Protein AF-A0A351J1D2-F1 (afdb_monomer)

Foldseek 3Di:
DVLVVLVVPPPPDDDDDDDDDDDDDDDDDDDDDDDDPDDPPQDDDDDDDDDDAWDWFDQDPVGFTWIARPRPRDIDRPPPPDDDQDQFWDWDDPVPLAIEGPATSDLQDQEAEDDQADPVNRGYAEQDALRQAQSQNHQEYHDDLNYQYQEARSQANNQNHQEYEDHQNYQEHYHLSHAQNCNHAEYEAHLNHAEYYHLVCANVNNHAAYEYLADPVSVVRHHYDYNPCSVPPHYDYHYNDDSD

Nearest PDB structures (foldseek):
  6mlx-assembly3_C  TM=6.310E-01  e=1.449E-06  Treponema pallidum
  4oju-assembly1_D  TM=8.268E-01  e=1.283E-04  Pseudoflavonifractor capillosus ATCC 29799
  4fs7-assembly1_A  TM=4.540E-01  e=3.403E-06  Bacteroides ovatus ATCC 8483
  4cp6-assembly1_A  TM=5.477E-01  e=7.080E-04  Streptococcus pneumoniae
  4h09-assembly2_B  TM=5.651E-01  e=3.156E-03  Eubacterium ventriosum ATCC 27560

Solvent-accessible surface area (backbone atoms only — not comparable to full-atom values): 13672 Å² total; per-residue (Å²): 111,77,72,63,58,59,64,65,68,77,72,80,83,82,89,80,88,86,87,82,90,87,84,90,80,89,87,91,90,91,88,90,82,84,94,68,92,86,74,52,92,90,57,83,87,67,90,83,80,85,80,84,63,58,62,67,71,51,61,48,102,81,66,47,61,32,37,36,38,73,85,78,66,54,66,48,68,68,82,66,83,76,78,78,86,52,88,44,80,39,71,44,76,69,86,78,61,33,21,26,36,50,32,55,55,65,51,80,49,48,61,48,77,48,60,52,44,52,97,87,66,24,34,30,31,35,37,30,60,43,20,41,46,52,23,43,50,19,34,40,58,44,67,28,70,56,26,37,41,39,28,35,24,21,39,15,39,15,39,41,23,34,44,46,62,49,35,62,52,27,31,42,37,23,38,24,20,36,18,41,13,46,40,26,25,35,40,36,43,26,59,52,43,42,37,39,28,44,29,17,36,28,66,19,77,43,27,42,36,33,36,27,42,27,47,71,72,55,57,72,67,36,47,70,38,66,50,32,56,34,73,72,77,49,26,51,78,39,57,58,48,70,94,126

Radius of gyration: 20.71 Å; Cα contacts (8 Å, |Δi|>4): 518; chains: 1; bounding box: 57×38×61 Å

pLDDT: mean 73.14, std 26.44, range [23.31, 98.44]

Structure (mmCIF, N/CA/C/O backbone):
data_AF-A0A351J1D2-F1
#
_entry.id   AF-A0A351J1D2-F1
#
loop_
_atom_site.group_PDB
_atom_site.id
_atom_site.type_symbol
_atom_site.label_atom_id
_atom_site.label_alt_id
_atom_site.label_comp_id
_atom_site.label_asym_id
_atom_site.label_entity_id
_atom_site.label_seq_id
_atom_site.pdbx_PDB_ins_code
_atom_site.Cartn_x
_atom_site.Cartn_y
_atom_site.Cartn_z
_atom_site.occupancy
_atom_site.B_iso_or_equiv
_atom_site.auth_seq_id
_atom_site.auth_comp_id
_atom_site.auth_asym_id
_atom_site.auth_atom_id
_atom_site.pdbx_PDB_model_num
ATOM 1 N N . MET A 1 1 ? -5.785 -17.654 11.112 1.00 38.69 1 MET A N 1
ATOM 2 C CA . MET A 1 1 ? -5.768 -18.809 10.181 1.00 38.69 1 MET A CA 1
ATOM 3 C C . MET A 1 1 ? -7.050 -18.967 9.359 1.00 38.69 1 MET A C 1
ATOM 5 O O . MET A 1 1 ? -6.922 -19.160 8.162 1.00 38.69 1 MET A O 1
ATOM 9 N N . LYS A 1 2 ? -8.269 -18.833 9.919 1.00 27.48 2 LYS A N 1
ATOM 10 C CA . LYS A 1 2 ? -9.514 -18.957 9.120 1.00 27.48 2 LYS A CA 1
ATOM 11 C C . LYS A 1 2 ? -9.810 -17.772 8.174 1.00 27.48 2 LYS A C 1
ATOM 13 O O . LYS A 1 2 ? -10.331 -18.018 7.099 1.00 27.48 2 LYS A O 1
ATOM 18 N N . LYS A 1 3 ? -9.403 -16.536 8.514 1.00 34.72 3 LYS A N 1
ATOM 19 C CA . LYS A 1 3 ? -9.479 -15.371 7.600 1.00 34.72 3 LYS A CA 1
ATOM 20 C C . LYS A 1 3 ? -8.479 -15.456 6.429 1.00 34.72 3 LYS A C 1
ATOM 22 O O . LYS A 1 3 ? -8.835 -15.172 5.299 1.00 34.72 3 LYS A O 1
ATOM 27 N N . LEU A 1 4 ? -7.262 -15.957 6.682 1.00 36.28 4 LEU A N 1
ATOM 28 C CA . LEU A 1 4 ? -6.195 -16.088 5.672 1.00 36.28 4 LEU A CA 1
ATOM 29 C C . LEU A 1 4 ? -6.503 -17.125 4.572 1.00 36.28 4 LEU A C 1
ATOM 31 O O . LEU A 1 4 ? -6.128 -16.928 3.422 1.00 36.28 4 LEU A O 1
ATOM 35 N N . LEU A 1 5 ? -7.182 -18.230 4.911 1.00 32.47 5 LEU A N 1
ATOM 36 C CA . LEU A 1 5 ? -7.454 -19.314 3.955 1.00 32.47 5 LEU A CA 1
ATOM 37 C C . LEU A 1 5 ? -8.576 -18.976 2.954 1.00 32.47 5 LEU A C 1
ATOM 39 O O . LEU A 1 5 ? -8.572 -19.500 1.844 1.00 32.47 5 LEU A O 1
ATOM 43 N N . GLY A 1 6 ? -9.526 -18.109 3.330 1.00 29.20 6 GLY A N 1
ATOM 44 C CA . GLY A 1 6 ? -10.611 -17.667 2.442 1.00 29.20 6 GLY A CA 1
ATOM 45 C C . GLY A 1 6 ? -10.141 -16.704 1.344 1.00 29.20 6 GLY A C 1
ATOM 46 O O . GLY A 1 6 ? -10.654 -16.747 0.229 1.00 29.20 6 GLY A O 1
ATOM 47 N N . ILE A 1 7 ? -9.111 -15.902 1.638 1.00 42.25 7 ILE A N 1
ATOM 48 C CA . ILE A 1 7 ? -8.551 -14.874 0.745 1.00 42.25 7 ILE A CA 1
ATOM 49 C C . ILE A 1 7 ? -7.741 -15.502 -0.405 1.00 42.25 7 ILE A C 1
ATOM 51 O O . ILE A 1 7 ? -7.815 -15.023 -1.533 1.00 42.25 7 ILE A O 1
ATOM 55 N N . LEU A 1 8 ? -7.036 -16.620 -0.169 1.00 38.00 8 LEU A N 1
ATOM 56 C CA . LEU A 1 8 ? -6.235 -17.304 -1.201 1.00 38.00 8 LEU A CA 1
ATOM 57 C C . LEU A 1 8 ? -7.089 -18.064 -2.241 1.00 38.00 8 LEU A C 1
ATOM 59 O O . LEU A 1 8 ? -6.679 -18.231 -3.389 1.00 38.00 8 LEU A O 1
ATOM 63 N N . LEU A 1 9 ? -8.280 -18.539 -1.854 1.00 37.00 9 LEU A N 1
ATOM 64 C CA . LEU A 1 9 ? -9.103 -19.437 -2.679 1.00 37.00 9 LEU A CA 1
ATOM 65 C C . LEU A 1 9 ? -9.937 -18.722 -3.759 1.00 37.00 9 LEU A C 1
ATOM 67 O O . LEU A 1 9 ? -10.365 -19.372 -4.710 1.00 37.00 9 LEU A O 1
ATOM 71 N N . LEU A 1 10 ? -10.141 -17.403 -3.669 1.00 41.62 10 LEU A N 1
ATOM 72 C CA . LEU A 1 10 ? -10.984 -16.656 -4.618 1.00 41.62 10 LEU A CA 1
ATOM 73 C C . LEU A 1 10 ? -10.247 -16.111 -5.856 1.00 41.62 10 LEU A C 1
ATOM 75 O O . LEU A 1 10 ? -10.900 -15.624 -6.778 1.00 41.62 10 LEU A O 1
ATOM 79 N N . PHE A 1 11 ? -8.917 -16.228 -5.934 1.00 46.78 11 PHE A N 1
ATOM 80 C CA . PHE A 1 11 ? -8.127 -15.647 -7.036 1.00 46.78 11 PHE A CA 1
ATOM 81 C C . PHE A 1 11 ? -7.501 -16.676 -8.001 1.00 46.78 11 PHE A C 1
ATOM 83 O O . PHE A 1 11 ? -6.830 -16.287 -8.956 1.00 46.78 11 PHE A O 1
ATOM 90 N N . SER A 1 12 ? -7.761 -17.978 -7.820 1.00 36.66 12 SER A N 1
ATOM 91 C CA . SER A 1 12 ? -7.121 -19.072 -8.580 1.00 36.66 12 SER A CA 1
ATOM 92 C C . SER A 1 12 ? -7.927 -19.594 -9.787 1.00 36.66 12 SER A C 1
ATOM 94 O O . SER A 1 12 ? -8.098 -20.797 -9.960 1.00 36.66 12 SER A O 1
ATOM 96 N N . LEU A 1 13 ? -8.430 -18.713 -10.660 1.00 32.72 13 LEU A N 1
ATOM 97 C CA . LEU A 1 13 ? -9.016 -19.125 -11.948 1.00 32.72 13 LEU A CA 1
ATOM 98 C C . LEU A 1 13 ? -8.670 -18.126 -13.066 1.00 32.72 13 LEU A C 1
ATOM 100 O O . LEU A 1 13 ? -9.429 -17.197 -13.320 1.00 32.72 13 LEU A O 1
ATOM 104 N N . CYS A 1 14 ? -7.514 -18.315 -13.718 1.00 30.00 14 CYS A N 1
ATOM 105 C CA . CYS A 1 14 ? -7.385 -18.371 -15.189 1.00 30.00 14 CYS A CA 1
ATOM 106 C C . CYS A 1 14 ? -5.914 -18.564 -15.616 1.00 30.00 14 CYS A C 1
ATOM 108 O O . CYS A 1 14 ? -5.123 -17.620 -15.634 1.00 30.00 14 CYS A O 1
ATOM 110 N N . LEU A 1 15 ? -5.566 -19.794 -16.007 1.00 29.00 15 LEU A N 1
ATOM 111 C CA . LEU A 1 15 ? -4.422 -20.093 -16.871 1.00 29.00 15 LEU A CA 1
ATOM 112 C C . LEU A 1 15 ? -4.824 -19.828 -18.331 1.00 29.00 15 LEU A C 1
ATOM 114 O O . LEU A 1 15 ? -5.836 -20.372 -18.757 1.00 29.00 15 LEU A O 1
ATOM 118 N N . SER A 1 16 ? -3.994 -19.109 -19.096 1.00 28.66 16 SER A N 1
ATOM 119 C CA . SER A 1 16 ? -3.457 -19.582 -20.391 1.00 28.66 16 SER A CA 1
ATOM 120 C C . SER A 1 16 ? -2.640 -18.496 -21.117 1.00 28.66 16 SER A C 1
ATOM 122 O O . SER A 1 16 ? -3.171 -17.460 -21.506 1.00 28.66 16 SER A O 1
ATOM 124 N N . VAL A 1 17 ? -1.336 -18.771 -21.245 1.00 28.70 17 VAL A N 1
ATOM 125 C CA . VAL A 1 17 ? -0.433 -18.640 -22.413 1.00 28.70 17 VAL A CA 1
ATOM 126 C C . VAL A 1 17 ? -0.822 -17.664 -23.536 1.00 28.70 17 VAL A C 1
ATOM 128 O O . VAL A 1 17 ? -1.867 -17.839 -24.138 1.00 28.70 17 VAL A O 1
ATOM 131 N N . PHE A 1 18 ? 0.090 -16.750 -23.906 1.00 25.09 18 PHE A N 1
ATOM 132 C CA . PHE A 1 18 ? 0.593 -16.578 -25.287 1.00 25.09 18 PHE A CA 1
ATOM 133 C C . PHE A 1 18 ? 1.866 -15.708 -25.297 1.00 25.09 18 PHE A C 1
ATOM 135 O O . PHE A 1 18 ? 1.918 -14.646 -24.678 1.00 25.09 18 PHE A O 1
ATOM 142 N N . ALA A 1 19 ? 2.894 -16.203 -25.987 1.00 27.94 19 ALA A N 1
ATOM 143 C CA . ALA A 1 19 ? 4.120 -15.498 -26.347 1.00 27.94 19 ALA A CA 1
ATOM 144 C C . ALA A 1 19 ? 3.969 -14.885 -27.746 1.00 27.94 19 ALA A C 1
ATOM 146 O O . ALA A 1 19 ? 3.262 -15.459 -28.573 1.00 27.94 19 ALA A O 1
ATOM 147 N N . CYS A 1 20 ? 4.677 -13.789 -28.033 1.00 23.31 20 CYS A N 1
ATOM 148 C CA . CYS A 1 20 ? 5.186 -13.541 -29.382 1.00 23.31 20 CYS A CA 1
ATOM 149 C C . CYS A 1 20 ? 6.359 -12.551 -29.372 1.00 23.31 20 CYS A C 1
ATOM 151 O O . CYS A 1 20 ? 6.265 -11.470 -28.789 1.00 23.31 20 CYS A O 1
ATOM 153 N N . ASP A 1 21 ? 7.427 -12.966 -30.052 1.00 25.31 21 ASP A N 1
ATOM 154 C CA . ASP A 1 21 ? 8.547 -12.178 -30.567 1.00 25.31 21 ASP A CA 1
ATOM 155 C C . ASP A 1 21 ? 8.086 -11.103 -31.566 1.00 25.31 21 ASP A C 1
ATOM 157 O O . ASP A 1 21 ? 7.086 -11.296 -32.260 1.00 25.31 21 ASP A O 1
ATOM 161 N N . ASN A 1 22 ? 8.856 -10.018 -31.722 1.00 28.22 22 ASN A N 1
ATOM 162 C CA . ASN A 1 22 ? 9.620 -9.789 -32.959 1.00 28.22 22 ASN A CA 1
ATOM 163 C C . ASN A 1 22 ? 10.429 -8.480 -32.983 1.00 28.22 22 ASN A C 1
ATOM 165 O O . ASN A 1 22 ? 10.198 -7.531 -32.240 1.00 28.22 22 ASN A O 1
ATOM 169 N N . THR A 1 23 ? 11.415 -8.557 -33.869 1.00 27.95 23 THR A N 1
ATOM 170 C CA . THR A 1 23 ? 12.646 -7.810 -34.141 1.00 27.95 23 THR A CA 1
ATOM 171 C C . THR A 1 23 ? 12.507 -6.559 -35.027 1.00 27.95 23 THR A C 1
ATOM 173 O O . THR A 1 23 ? 11.436 -6.293 -35.562 1.00 27.95 23 THR A O 1
ATOM 176 N N . ASP A 1 24 ? 13.678 -5.937 -35.270 1.00 31.17 24 ASP A N 1
ATOM 177 C CA . ASP A 1 24 ? 14.095 -5.021 -36.362 1.00 31.17 24 ASP A CA 1
ATOM 178 C C . ASP A 1 24 ? 13.977 -3.505 -36.106 1.00 31.17 24 ASP A C 1
ATOM 180 O O . ASP A 1 24 ? 13.031 -3.060 -35.473 1.00 31.17 24 ASP A O 1
ATOM 184 N N . LYS A 1 25 ? 14.854 -2.604 -36.590 1.00 29.39 25 LYS A N 1
ATOM 185 C CA . LYS A 1 25 ? 16.195 -2.592 -37.237 1.00 29.39 25 LYS A CA 1
ATOM 186 C C . LYS A 1 25 ? 16.683 -1.116 -37.249 1.00 29.39 25 LYS A C 1
ATOM 188 O O . LYS A 1 25 ? 15.891 -0.210 -37.013 1.00 29.39 25 LYS A O 1
ATOM 193 N N . THR A 1 26 ? 17.980 -0.927 -37.500 1.00 28.94 26 THR A N 1
ATOM 194 C CA . THR A 1 26 ? 18.827 0.296 -37.612 1.00 28.94 26 THR A CA 1
ATOM 195 C C . THR A 1 26 ? 18.364 1.301 -38.707 1.00 28.94 26 THR A C 1
ATOM 197 O O . THR A 1 26 ? 17.479 0.947 -39.477 1.00 28.94 26 THR A O 1
ATOM 200 N N . ASP A 1 27 ? 18.835 2.557 -38.878 1.00 30.27 27 ASP A N 1
ATOM 201 C CA . ASP A 1 27 ? 20.221 3.093 -39.014 1.00 30.27 27 ASP A CA 1
ATOM 202 C C . ASP A 1 27 ? 20.230 4.677 -39.156 1.00 30.27 27 ASP A C 1
ATOM 204 O O . ASP A 1 27 ? 19.199 5.261 -38.814 1.00 30.27 27 ASP A O 1
ATOM 208 N N . PRO A 1 28 ? 21.286 5.428 -39.596 1.00 43.91 28 PRO A N 1
ATOM 209 C CA . PRO A 1 28 ? 22.019 6.440 -38.796 1.00 43.91 28 PRO A CA 1
ATOM 210 C C . PRO A 1 28 ? 22.107 7.875 -39.415 1.00 43.91 28 PRO A C 1
ATOM 212 O O . PRO A 1 28 ? 21.643 8.096 -40.528 1.00 43.91 28 PRO A O 1
ATOM 215 N N . ASP A 1 29 ? 22.673 8.864 -38.691 1.00 31.14 29 ASP A N 1
ATOM 216 C CA . ASP A 1 29 ? 23.753 9.777 -39.168 1.00 31.14 29 ASP A CA 1
ATOM 217 C C . ASP A 1 29 ? 24.075 10.976 -38.230 1.00 31.14 29 ASP A C 1
ATOM 219 O O . ASP A 1 29 ? 23.259 11.442 -37.434 1.00 31.14 29 ASP A O 1
ATOM 223 N N . ASP A 1 30 ? 25.339 11.405 -38.342 1.00 26.72 30 ASP A N 1
ATOM 224 C CA . ASP A 1 30 ? 26.239 12.187 -37.473 1.00 26.72 30 ASP A CA 1
ATOM 225 C C . ASP A 1 30 ? 25.961 13.688 -37.242 1.00 26.72 30 ASP A C 1
ATOM 227 O O . ASP A 1 30 ? 25.601 14.382 -38.183 1.00 26.72 30 ASP A O 1
ATOM 231 N N . ILE A 1 31 ? 26.378 14.215 -36.066 1.00 28.05 31 ILE A N 1
ATOM 232 C CA . ILE A 1 31 ? 27.152 15.479 -35.881 1.00 28.05 31 ILE A CA 1
ATOM 233 C C . ILE A 1 31 ? 28.136 15.294 -34.691 1.00 28.05 31 ILE A C 1
ATOM 235 O O . ILE A 1 31 ? 27.740 14.901 -33.592 1.00 28.05 31 ILE A O 1
ATOM 239 N N . LYS A 1 32 ? 29.430 15.599 -34.899 1.00 33.62 32 LYS A N 1
ATOM 240 C CA . LYS A 1 32 ? 30.526 15.543 -33.903 1.00 33.62 32 LYS A CA 1
ATOM 241 C C . LYS A 1 32 ? 30.780 16.896 -33.227 1.00 33.62 32 LYS A C 1
ATOM 243 O O . LYS A 1 32 ? 30.948 17.868 -33.954 1.00 33.62 32 LYS A O 1
ATOM 248 N N . VAL A 1 33 ? 30.991 16.917 -31.901 1.00 27.38 33 VAL A N 1
ATOM 249 C CA . VAL A 1 33 ? 31.916 17.841 -31.198 1.00 27.38 33 VAL A CA 1
ATOM 250 C C . VAL A 1 33 ? 32.390 17.209 -29.870 1.00 27.38 33 VAL A C 1
ATOM 252 O O . VAL A 1 33 ? 31.557 16.676 -29.143 1.00 27.38 33 VAL A O 1
ATOM 255 N N . GLY A 1 34 ? 33.692 17.319 -29.563 1.00 29.41 34 GLY A N 1
ATOM 256 C CA . GLY A 1 34 ? 34.258 17.320 -28.199 1.00 29.41 34 GLY A CA 1
ATOM 257 C C . GLY A 1 34 ? 34.748 15.981 -27.641 1.00 29.41 34 GLY A C 1
ATOM 258 O O . GLY A 1 34 ? 33.944 15.116 -27.313 1.00 29.41 34 GLY A O 1
ATOM 259 N N . GLU A 1 35 ? 36.066 15.827 -27.516 1.00 32.81 35 GLU A N 1
ATOM 260 C CA . GLU A 1 35 ? 36.715 14.772 -26.732 1.00 32.81 35 GLU A CA 1
ATOM 261 C C . GLU A 1 35 ? 36.689 15.167 -25.249 1.00 32.81 35 GLU A C 1
ATOM 263 O O . GLU A 1 35 ? 37.361 16.115 -24.863 1.00 32.81 35 GLU A O 1
ATOM 268 N N . ASP A 1 36 ? 35.910 14.439 -24.449 1.00 35.62 36 ASP A N 1
ATOM 269 C CA . ASP A 1 36 ? 36.087 14.279 -23.004 1.00 35.62 36 ASP A CA 1
ATOM 270 C C . ASP A 1 36 ? 35.807 12.801 -22.680 1.00 35.62 36 ASP A C 1
ATOM 272 O O . ASP A 1 36 ? 35.015 12.121 -23.340 1.00 35.62 36 ASP A O 1
ATOM 276 N N . GLU A 1 37 ? 36.562 12.265 -21.733 1.00 37.31 37 GLU A N 1
ATOM 277 C CA . GLU A 1 37 ? 36.790 10.837 -21.529 1.00 37.31 37 GLU A CA 1
ATOM 278 C C . GLU A 1 37 ? 35.497 10.022 -21.283 1.00 37.31 37 GLU A C 1
ATOM 280 O O . GLU A 1 37 ? 34.840 10.127 -20.253 1.00 37.31 37 GLU A O 1
ATOM 285 N N . GLY A 1 38 ? 35.172 9.116 -22.215 1.00 41.22 38 GLY A N 1
ATOM 286 C CA . GLY A 1 38 ? 34.458 7.867 -21.916 1.00 41.22 38 GLY A CA 1
ATOM 287 C C . GLY A 1 38 ? 32.940 7.904 -21.682 1.00 41.22 38 GLY A C 1
ATOM 288 O O . GLY A 1 38 ? 32.420 6.953 -21.092 1.00 41.22 38 GLY A O 1
ATOM 289 N N . GLU A 1 39 ? 32.199 8.910 -22.151 1.00 41.16 39 GLU A N 1
ATOM 290 C CA . GLU A 1 39 ? 30.728 8.871 -22.113 1.00 41.16 39 GLU A CA 1
ATOM 291 C C . GLU A 1 39 ? 30.140 7.959 -23.206 1.00 41.16 39 GLU A C 1
ATOM 293 O O . GLU A 1 39 ? 30.200 8.227 -24.409 1.00 41.16 39 GLU A O 1
ATOM 298 N N . ASP A 1 40 ? 29.515 6.861 -22.780 1.00 45.31 40 ASP A N 1
ATOM 299 C CA . ASP A 1 40 ? 28.683 6.031 -23.645 1.00 45.31 40 ASP A CA 1
ATOM 300 C C . ASP A 1 40 ? 27.394 6.788 -23.971 1.00 45.31 40 ASP A C 1
ATOM 302 O O . ASP A 1 40 ? 26.482 6.884 -23.150 1.00 45.31 40 ASP A O 1
ATOM 306 N N . LYS A 1 41 ? 27.315 7.332 -25.188 1.00 46.16 41 LYS A N 1
ATOM 307 C CA . LYS A 1 41 ? 26.210 8.174 -25.679 1.00 46.16 41 LYS A CA 1
ATOM 308 C C . LYS A 1 41 ? 24.828 7.498 -25.624 1.00 46.16 41 LYS A C 1
ATOM 310 O O . LYS A 1 41 ? 23.816 8.168 -25.817 1.00 46.16 41 LYS A O 1
ATOM 315 N N . ASN A 1 42 ? 24.766 6.195 -25.332 1.00 43.03 42 ASN A N 1
ATOM 316 C CA . ASN A 1 42 ? 23.528 5.441 -25.123 1.00 43.03 42 ASN A CA 1
ATOM 317 C C . ASN A 1 42 ? 23.078 5.321 -23.657 1.00 43.03 42 ASN A C 1
ATOM 319 O O . ASN A 1 42 ? 21.946 4.893 -23.423 1.00 43.03 42 ASN A O 1
ATOM 323 N N . CYS A 1 43 ? 23.923 5.682 -22.690 1.00 45.72 43 CYS A N 1
ATOM 324 C CA . CYS A 1 43 ? 23.669 5.548 -21.258 1.00 45.72 43 CYS A CA 1
ATOM 325 C C . CYS A 1 43 ? 24.216 6.782 -20.533 1.00 45.72 43 CYS A C 1
ATOM 327 O O . CYS A 1 43 ? 25.354 6.787 -20.064 1.00 45.72 43 CYS A O 1
ATOM 329 N N . LYS A 1 44 ? 23.411 7.846 -20.436 1.00 46.41 44 LYS A N 1
ATOM 330 C CA . LYS A 1 44 ? 23.794 8.997 -19.616 1.00 46.41 44 LYS A CA 1
ATOM 331 C C . LYS A 1 44 ? 23.831 8.572 -18.148 1.00 46.41 44 LYS A C 1
ATOM 333 O O . LYS A 1 44 ? 22.838 8.078 -17.616 1.00 46.41 44 LYS A O 1
ATOM 338 N N . LYS A 1 45 ? 24.982 8.750 -17.507 1.00 42.59 45 LYS A N 1
ATOM 339 C CA . LYS A 1 45 ? 25.165 8.558 -16.069 1.00 42.59 45 LYS A CA 1
ATOM 340 C C . LYS A 1 45 ? 24.461 9.722 -15.367 1.00 42.59 45 LYS A C 1
ATOM 342 O O . LYS A 1 45 ? 24.854 10.865 -15.564 1.00 42.59 45 LYS A O 1
ATOM 347 N N . HIS A 1 46 ? 23.408 9.453 -14.603 1.00 40.97 46 HIS A N 1
ATOM 348 C CA . HIS A 1 46 ? 22.725 10.485 -13.825 1.00 40.97 46 HIS A CA 1
ATOM 349 C C . HIS A 1 46 ? 22.720 10.100 -12.347 1.00 40.97 46 HIS A C 1
ATOM 351 O O . HIS A 1 46 ? 22.260 9.021 -11.972 1.00 40.97 46 HIS A O 1
ATOM 357 N N . ASP A 1 47 ? 23.259 11.003 -11.529 1.00 37.84 47 ASP A N 1
ATOM 358 C CA . ASP A 1 47 ? 23.058 11.040 -10.086 1.00 37.84 47 ASP A CA 1
ATOM 359 C C . ASP A 1 47 ? 21.546 11.028 -9.807 1.00 37.84 47 ASP A C 1
ATOM 361 O O . ASP A 1 47 ? 20.837 11.977 -10.127 1.00 37.84 47 ASP A O 1
ATOM 365 N N . TYR A 1 48 ? 21.069 9.924 -9.233 1.00 35.91 48 TYR A N 1
ATOM 366 C CA . TYR A 1 48 ? 19.718 9.715 -8.703 1.00 35.91 48 TYR A CA 1
ATOM 367 C C . TYR A 1 48 ? 18.541 9.846 -9.697 1.00 35.91 48 TYR A C 1
ATOM 369 O O . TYR A 1 48 ? 17.951 10.908 -9.865 1.00 35.91 48 TYR A O 1
ATOM 377 N N . GLY A 1 49 ? 18.068 8.702 -10.215 1.00 37.97 49 GLY A N 1
ATOM 378 C CA . GLY A 1 49 ? 16.640 8.515 -10.515 1.00 37.97 49 GLY A CA 1
ATOM 379 C C . GLY A 1 49 ? 16.281 8.074 -11.937 1.00 37.97 49 GLY A C 1
ATOM 380 O O . GLY A 1 49 ? 16.575 8.754 -12.910 1.00 37.97 49 GLY A O 1
ATOM 381 N N . ILE A 1 50 ? 15.512 6.979 -11.988 1.00 37.47 50 ILE A N 1
ATOM 382 C CA . ILE A 1 50 ? 14.731 6.442 -13.119 1.00 37.47 50 ILE A CA 1
ATOM 383 C C . ILE A 1 50 ? 15.563 5.731 -14.201 1.00 37.47 50 ILE A C 1
ATOM 385 O O . ILE A 1 50 ? 16.032 6.316 -15.172 1.00 37.47 50 ILE A O 1
ATOM 389 N N . TRP A 1 51 ? 15.681 4.407 -14.047 1.00 42.84 51 TRP A N 1
ATOM 390 C CA . TRP A 1 51 ? 16.220 3.513 -15.070 1.00 42.84 51 TRP A CA 1
ATOM 391 C C . TRP A 1 51 ? 15.081 2.940 -15.913 1.00 42.84 51 TRP A C 1
ATOM 393 O O . TRP A 1 51 ? 14.480 1.926 -15.554 1.00 42.84 51 TRP A O 1
ATOM 403 N N . ASP A 1 52 ? 14.806 3.575 -17.049 1.00 37.38 52 ASP A N 1
ATOM 404 C CA . ASP A 1 52 ? 14.037 2.937 -18.108 1.00 37.38 52 ASP A CA 1
ATOM 405 C C . ASP A 1 52 ? 14.848 1.764 -18.679 1.00 37.38 52 ASP A C 1
ATOM 407 O O . ASP A 1 52 ? 15.970 1.911 -19.164 1.00 37.38 52 ASP A O 1
ATOM 411 N N . ILE A 1 53 ? 14.223 0.589 -18.652 1.00 41.03 53 ILE A N 1
ATOM 412 C CA . ILE A 1 53 ? 14.671 -0.668 -19.264 1.00 41.03 53 ILE A CA 1
ATOM 413 C C . ILE A 1 53 ? 15.914 -1.298 -18.614 1.00 41.03 53 ILE A C 1
ATOM 415 O O . ILE A 1 53 ? 17.020 -1.341 -19.155 1.00 41.03 53 ILE A O 1
ATOM 419 N N . VAL A 1 54 ? 15.706 -1.891 -17.441 1.00 38.31 54 VAL A N 1
ATOM 420 C CA . VAL A 1 54 ? 16.695 -2.779 -16.835 1.00 38.31 54 VAL A CA 1
ATOM 421 C C . VAL A 1 54 ? 15.993 -3.997 -16.242 1.00 38.31 54 VAL A C 1
ATOM 423 O O . VAL A 1 54 ? 14.962 -3.880 -15.581 1.00 38.31 54 VAL A O 1
ATOM 426 N N . LYS A 1 55 ? 16.553 -5.186 -16.485 1.00 42.09 55 LYS A N 1
ATOM 427 C CA . LYS A 1 55 ? 16.199 -6.393 -15.729 1.00 42.09 55 LYS A CA 1
ATOM 428 C C . LYS A 1 55 ? 16.935 -6.336 -14.386 1.00 42.09 55 LYS A C 1
ATOM 430 O O . LYS A 1 55 ? 18.165 -6.325 -14.380 1.00 42.09 55 LYS A O 1
ATOM 435 N N . TYR A 1 56 ? 16.195 -6.308 -13.279 1.00 47.72 56 TYR A N 1
ATOM 436 C CA . TYR A 1 56 ? 16.733 -6.234 -11.915 1.00 47.72 56 TYR A CA 1
ATOM 437 C C . TYR A 1 56 ? 16.076 -7.259 -10.978 1.00 47.72 56 TYR A C 1
ATOM 439 O O . TYR A 1 56 ? 14.851 -7.367 -11.031 1.00 47.72 56 TYR A O 1
ATOM 447 N N . PRO A 1 57 ? 16.833 -7.896 -10.059 1.00 51.97 57 PRO A N 1
ATOM 448 C CA . PRO A 1 57 ? 18.205 -8.383 -10.197 1.00 51.97 57 PRO A CA 1
ATOM 449 C C . PRO A 1 57 ? 18.213 -9.841 -10.698 1.00 51.97 57 PRO A C 1
ATOM 451 O O . PRO A 1 57 ? 17.427 -10.677 -10.266 1.00 51.97 57 PRO A O 1
ATOM 454 N N . THR A 1 58 ? 19.145 -10.178 -11.590 1.00 52.47 58 THR A N 1
ATOM 455 C CA . THR A 1 58 ? 19.565 -11.579 -11.772 1.00 52.47 58 THR A CA 1
ATOM 456 C C . THR A 1 58 ? 20.846 -11.777 -10.984 1.00 52.47 58 THR A C 1
ATOM 458 O O . THR A 1 58 ? 21.762 -10.969 -11.135 1.00 52.47 58 THR A O 1
ATOM 461 N N . LYS A 1 59 ? 20.937 -12.845 -10.194 1.00 51.97 59 LYS A N 1
ATOM 462 C CA . LYS A 1 59 ? 22.200 -13.263 -9.577 1.00 51.97 59 LYS A CA 1
ATOM 463 C C . LYS A 1 59 ? 23.196 -13.646 -10.677 1.00 51.97 59 LYS A C 1
ATOM 465 O O . LYS A 1 59 ? 22.807 -14.240 -11.686 1.00 51.97 59 LYS A O 1
ATOM 470 N N . ASP A 1 60 ? 24.464 -13.271 -10.544 1.00 47.44 60 ASP A N 1
ATOM 471 C CA . ASP A 1 60 ? 25.513 -13.853 -11.383 1.00 47.44 60 ASP A CA 1
ATOM 472 C C . ASP A 1 60 ? 25.793 -15.318 -10.983 1.00 47.44 60 ASP A C 1
ATOM 474 O O . ASP A 1 60 ? 25.159 -15.861 -10.075 1.00 47.44 60 ASP A O 1
ATOM 478 N N . ALA A 1 61 ? 26.734 -15.984 -11.661 1.00 37.66 61 ALA A N 1
ATOM 479 C CA . ALA A 1 61 ? 27.102 -17.373 -11.357 1.00 37.66 61 ALA A CA 1
ATOM 480 C C . ALA A 1 61 ? 27.642 -17.577 -9.922 1.00 37.66 61 ALA A C 1
ATOM 482 O O . ALA A 1 61 ? 27.807 -18.715 -9.490 1.00 37.66 61 ALA A O 1
ATOM 483 N N . TRP A 1 62 ? 27.892 -16.485 -9.192 1.00 37.75 62 TRP A N 1
ATOM 484 C CA . TRP A 1 62 ? 28.430 -16.433 -7.836 1.00 37.75 62 TRP A CA 1
ATOM 485 C C . TRP A 1 62 ? 27.427 -15.862 -6.822 1.00 37.75 62 TRP A C 1
ATOM 487 O O . TRP A 1 62 ? 27.780 -15.648 -5.664 1.00 37.75 62 TRP A O 1
ATOM 497 N N . GLY A 1 63 ? 26.173 -15.631 -7.227 1.00 43.72 63 GLY A N 1
ATOM 498 C CA . GLY A 1 63 ? 25.127 -15.137 -6.336 1.00 43.72 63 GLY A CA 1
ATOM 499 C C . GLY A 1 63 ? 25.118 -13.620 -6.126 1.00 43.72 63 GLY A C 1
ATOM 500 O O . GLY A 1 63 ? 24.327 -13.147 -5.313 1.00 43.72 63 GLY A O 1
ATOM 501 N N . GLN A 1 64 ? 25.958 -12.852 -6.827 1.00 47.81 64 GLN A N 1
ATOM 502 C CA . GLN A 1 64 ? 26.021 -11.400 -6.670 1.00 47.81 64 GLN A CA 1
ATOM 503 C C . GLN A 1 64 ? 24.903 -10.708 -7.446 1.00 47.81 64 GLN A C 1
ATOM 505 O O . GLN A 1 64 ? 24.616 -11.042 -8.601 1.00 47.81 64 GLN A O 1
ATOM 510 N N . ASN A 1 65 ? 24.291 -9.710 -6.809 1.00 48.62 65 ASN A N 1
ATOM 511 C CA . ASN A 1 65 ? 23.295 -8.870 -7.451 1.00 48.62 65 ASN A CA 1
ATOM 512 C C . ASN A 1 65 ? 23.970 -8.013 -8.516 1.00 48.62 65 ASN A C 1
ATOM 514 O O . ASN A 1 65 ? 24.793 -7.144 -8.221 1.00 48.62 65 ASN A O 1
ATOM 518 N N . LYS A 1 66 ? 23.584 -8.252 -9.765 1.00 52.81 66 LYS A N 1
ATOM 519 C CA . LYS A 1 66 ? 24.018 -7.445 -10.895 1.00 52.81 66 LYS A CA 1
ATOM 520 C C . LYS A 1 66 ? 22.837 -6.771 -11.561 1.00 52.81 66 LYS A C 1
ATOM 522 O O . LYS A 1 66 ? 21.722 -7.302 -11.602 1.00 52.81 66 LYS A O 1
ATOM 527 N N . ARG A 1 67 ? 23.127 -5.613 -12.139 1.00 52.81 67 ARG A N 1
ATOM 528 C CA . ARG A 1 67 ? 22.216 -4.893 -13.010 1.00 52.81 67 ARG A CA 1
ATOM 529 C C . ARG A 1 67 ? 22.807 -4.762 -14.386 1.00 52.81 67 ARG A C 1
ATOM 531 O O . ARG A 1 67 ? 23.947 -4.336 -14.522 1.00 52.81 67 ARG A O 1
ATOM 538 N N . THR A 1 68 ? 22.036 -5.119 -15.400 1.00 50.97 68 THR A N 1
ATOM 539 C CA . THR A 1 68 ? 22.502 -5.066 -16.783 1.00 50.97 68 THR A CA 1
ATOM 540 C C . THR A 1 68 ? 21.582 -4.159 -17.576 1.00 50.97 68 THR A C 1
ATOM 542 O O . THR A 1 68 ? 20.411 -4.488 -17.774 1.00 50.97 68 THR A O 1
ATOM 545 N N . CYS A 1 69 ? 22.111 -3.029 -18.045 1.00 48.06 69 CYS A N 1
ATOM 546 C CA . CYS A 1 69 ? 21.383 -2.157 -18.958 1.00 48.06 69 CYS A CA 1
ATOM 547 C C . CYS A 1 69 ? 20.999 -2.961 -20.205 1.00 48.06 69 CYS A C 1
ATOM 549 O O . CYS A 1 69 ? 21.869 -3.487 -20.900 1.00 48.06 69 CYS A O 1
ATOM 551 N N . THR A 1 70 ? 19.707 -3.066 -20.517 1.00 50.72 70 THR A N 1
ATOM 552 C CA . THR A 1 70 ? 19.260 -3.881 -21.660 1.00 50.72 70 THR A CA 1
ATOM 553 C C . THR A 1 70 ? 19.553 -3.221 -23.004 1.00 50.72 70 THR A C 1
ATOM 555 O O . THR A 1 70 ? 19.407 -3.869 -24.035 1.00 50.72 70 THR A O 1
ATOM 558 N N . LYS A 1 71 ? 19.942 -1.939 -23.006 1.00 51.00 71 LYS A N 1
ATOM 559 C CA . LYS A 1 71 ? 20.250 -1.173 -24.217 1.00 51.00 71 LYS A CA 1
ATOM 560 C C . LYS A 1 71 ? 21.723 -1.265 -24.615 1.00 51.00 71 LYS A C 1
ATOM 562 O O . LYS A 1 71 ? 22.014 -1.411 -25.795 1.00 51.00 71 LYS A O 1
ATOM 567 N N . CYS A 1 72 ? 22.645 -1.195 -23.652 1.00 48.84 72 CYS A N 1
ATOM 568 C CA . CYS A 1 72 ? 24.088 -1.240 -23.929 1.00 48.84 72 CYS A CA 1
ATOM 569 C C . CYS A 1 72 ? 24.789 -2.506 -23.413 1.00 48.84 72 CYS A C 1
ATOM 571 O O . CYS A 1 72 ? 25.980 -2.680 -23.650 1.00 48.84 72 CYS A O 1
ATOM 573 N N . GLY A 1 73 ? 24.093 -3.390 -22.691 1.00 52.34 73 GLY A N 1
ATOM 574 C CA . GLY A 1 73 ? 24.658 -4.638 -22.164 1.00 52.34 73 GLY A CA 1
ATOM 575 C C . GLY A 1 73 ? 25.674 -4.453 -21.033 1.00 52.34 73 GLY A C 1
ATOM 576 O O . GLY A 1 73 ? 26.156 -5.442 -20.476 1.00 52.34 73 GLY A O 1
ATOM 577 N N . LYS A 1 74 ? 25.989 -3.208 -20.652 1.00 53.75 74 LYS A N 1
ATOM 578 C CA . LYS A 1 74 ? 26.876 -2.925 -19.526 1.00 53.75 74 LYS A CA 1
ATOM 579 C C . LYS A 1 74 ? 26.239 -3.417 -18.241 1.00 53.75 74 LYS A C 1
ATOM 581 O O . LYS A 1 74 ? 25.078 -3.128 -17.943 1.00 53.75 74 LYS A O 1
ATOM 586 N N . THR A 1 75 ? 27.026 -4.200 -17.518 1.00 49.62 75 THR A N 1
ATOM 587 C CA . THR A 1 75 ? 26.656 -4.739 -16.221 1.00 49.62 75 THR A CA 1
ATOM 588 C C . THR A 1 75 ? 27.360 -3.917 -15.162 1.00 49.62 75 THR A C 1
ATOM 590 O O . THR A 1 75 ? 28.586 -3.904 -15.111 1.00 49.62 75 THR A O 1
ATOM 593 N N . GLU A 1 76 ? 26.585 -3.226 -14.339 1.00 50.56 76 GLU A N 1
ATOM 594 C CA . GLU A 1 76 ? 27.106 -2.663 -13.105 1.00 50.56 76 GLU A CA 1
ATOM 595 C C . GLU A 1 76 ? 26.877 -3.684 -11.994 1.00 50.56 76 GLU A C 1
ATOM 597 O O . GLU A 1 76 ? 25.779 -4.220 -11.806 1.00 50.56 76 GLU A O 1
ATOM 602 N N . TYR A 1 77 ? 27.945 -3.971 -11.265 1.00 50.75 77 TYR A N 1
ATOM 603 C CA . TYR A 1 77 ? 27.849 -4.630 -9.978 1.00 50.75 77 TYR A CA 1
ATOM 604 C C . TYR A 1 77 ? 27.498 -3.529 -8.994 1.00 50.75 77 TYR A C 1
ATOM 606 O O . TYR A 1 77 ? 28.203 -2.522 -8.910 1.00 50.75 77 TYR A O 1
ATOM 614 N N . GLN A 1 78 ? 26.364 -3.658 -8.313 1.00 47.47 78 GLN A N 1
ATOM 615 C CA . GLN A 1 78 ? 26.062 -2.704 -7.264 1.00 47.47 78 GLN A CA 1
ATOM 616 C C . GLN A 1 78 ? 27.015 -3.022 -6.111 1.00 47.47 78 GLN A C 1
ATOM 618 O O . GLN A 1 78 ? 26.779 -3.960 -5.354 1.00 47.47 78 GLN A O 1
ATOM 623 N N . GLU A 1 79 ? 28.100 -2.257 -5.980 1.00 39.78 79 GLU A N 1
ATOM 624 C CA . GLU A 1 79 ? 28.770 -2.115 -4.692 1.00 39.78 79 GLU A CA 1
ATOM 625 C C . GLU A 1 79 ? 27.774 -1.404 -3.778 1.00 39.78 79 GLU A C 1
ATOM 627 O O . GLU A 1 79 ? 27.737 -0.181 -3.692 1.00 39.78 79 GLU A O 1
ATOM 632 N N . ILE A 1 80 ? 26.864 -2.170 -3.178 1.00 42.12 80 ILE A N 1
ATOM 633 C CA . ILE A 1 80 ? 26.088 -1.700 -2.041 1.00 42.12 80 ILE A CA 1
ATOM 634 C C . ILE A 1 80 ? 27.110 -1.704 -0.901 1.00 42.12 80 ILE A C 1
ATOM 636 O O . ILE A 1 80 ? 27.526 -2.791 -0.485 1.00 42.12 80 ILE A O 1
ATOM 640 N N . PRO A 1 81 ? 27.594 -0.541 -0.423 1.00 37.06 81 PRO A N 1
ATOM 641 C CA . PRO A 1 81 ? 28.331 -0.540 0.825 1.00 37.06 81 PRO A CA 1
ATOM 642 C C . PRO A 1 81 ? 27.350 -1.022 1.899 1.00 37.06 81 PRO A C 1
ATOM 644 O O . PRO A 1 81 ? 26.158 -0.771 1.777 1.00 37.06 81 PRO A O 1
ATOM 647 N N . PHE A 1 82 ? 27.849 -1.680 2.940 1.00 32.19 82 PHE A N 1
ATOM 648 C CA . PHE A 1 82 ? 27.127 -2.268 4.08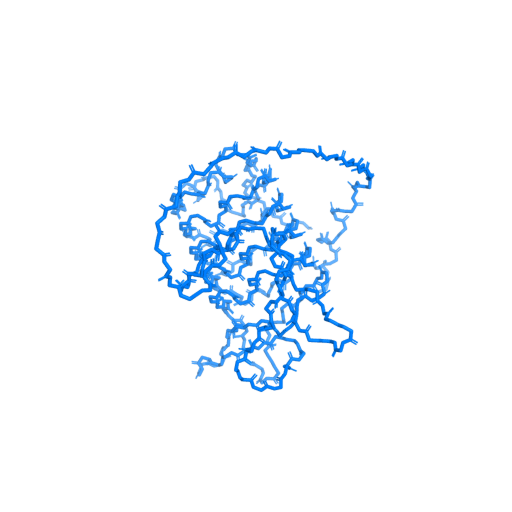4 1.00 32.19 82 PHE A CA 1
ATOM 649 C C . PHE A 1 82 ? 26.976 -3.795 4.016 1.00 32.19 82 PHE A C 1
ATOM 651 O O . PHE A 1 82 ? 26.509 -4.386 3.049 1.00 32.19 82 PHE A O 1
ATOM 658 N N . GLY A 1 83 ? 27.493 -4.423 5.075 1.00 30.52 83 GLY A N 1
ATOM 659 C CA . GLY A 1 83 ? 27.845 -5.833 5.138 1.00 30.52 83 GLY A CA 1
ATOM 660 C C . GLY A 1 83 ? 26.669 -6.801 5.207 1.00 30.52 83 GLY A C 1
ATOM 661 O O . GLY A 1 83 ? 25.518 -6.408 5.342 1.00 30.52 83 GLY A O 1
ATOM 662 N N . SER A 1 84 ? 27.027 -8.087 5.114 1.00 35.78 84 SER A N 1
ATOM 663 C CA . SER A 1 84 ? 26.209 -9.281 5.377 1.00 35.78 84 SER A CA 1
ATOM 664 C C . SER A 1 84 ? 24.729 -9.151 5.000 1.00 35.78 84 SER A C 1
ATOM 666 O O . SER A 1 84 ? 23.916 -8.676 5.792 1.00 35.78 84 SER A O 1
ATOM 668 N N . TYR A 1 85 ? 24.367 -9.646 3.814 1.00 39.81 85 TYR A N 1
ATOM 669 C CA . TYR A 1 85 ? 22.976 -9.825 3.404 1.00 39.81 85 TYR A CA 1
ATOM 670 C C . TYR A 1 85 ? 22.181 -10.550 4.501 1.00 39.81 85 TYR A C 1
ATOM 672 O O . TYR A 1 85 ? 22.362 -11.744 4.739 1.00 39.81 85 TYR A O 1
ATOM 680 N N . SER A 1 86 ? 21.302 -9.824 5.185 1.00 41.97 86 SER A N 1
ATOM 681 C CA . SER A 1 86 ? 20.270 -10.417 6.024 1.00 41.97 86 SER A CA 1
ATOM 682 C C . SER A 1 86 ? 19.256 -11.096 5.108 1.00 41.97 86 SER A C 1
ATOM 684 O O . SER A 1 86 ? 18.614 -10.425 4.303 1.00 41.97 86 SER A O 1
ATOM 686 N N . VAL A 1 87 ? 19.102 -12.413 5.214 1.00 55.22 87 VAL A N 1
ATOM 687 C CA . VAL A 1 87 ? 17.974 -13.122 4.600 1.00 55.22 87 VAL A CA 1
ATOM 688 C C . VAL A 1 87 ? 16.714 -12.699 5.365 1.00 55.22 87 VAL A C 1
ATOM 690 O O . VAL A 1 87 ? 16.617 -12.959 6.562 1.00 55.22 87 VAL A O 1
ATOM 693 N N . GLY A 1 88 ? 15.782 -12.005 4.707 1.00 74.00 88 GLY A N 1
ATOM 694 C CA . GLY A 1 88 ? 14.487 -11.627 5.288 1.00 74.00 88 GLY A CA 1
ATOM 695 C C . GLY A 1 88 ? 14.270 -10.129 5.531 1.00 74.00 88 GLY A C 1
ATOM 696 O O . GLY A 1 88 ? 14.928 -9.273 4.937 1.00 74.00 88 GLY A O 1
ATOM 697 N N . LEU A 1 89 ? 13.275 -9.822 6.364 1.00 85.94 89 LEU A N 1
ATOM 698 C CA . LEU A 1 89 ? 12.832 -8.461 6.673 1.00 85.94 89 LEU A CA 1
ATOM 699 C C . LEU A 1 89 ? 13.779 -7.786 7.671 1.00 85.94 89 LEU A C 1
ATOM 701 O O . LEU A 1 89 ? 14.144 -8.379 8.687 1.00 85.94 89 LEU A O 1
ATOM 705 N N . VAL A 1 90 ? 14.140 -6.536 7.389 1.00 86.94 90 VAL A N 1
ATOM 706 C CA . VAL A 1 90 ? 14.933 -5.681 8.276 1.00 86.94 90 VAL A CA 1
ATOM 707 C C . VAL A 1 90 ? 14.005 -4.673 8.934 1.00 86.94 90 VAL A C 1
ATOM 709 O O . VAL A 1 90 ? 13.223 -4.004 8.255 1.00 86.94 90 VAL A O 1
ATOM 712 N N . TYR A 1 91 ? 14.100 -4.578 10.256 1.00 91.56 91 TYR A N 1
ATOM 713 C CA . TYR A 1 91 ? 13.231 -3.748 11.080 1.00 91.56 91 TYR A CA 1
ATOM 714 C C . TYR A 1 91 ? 14.030 -2.639 11.753 1.00 91.56 91 TYR A C 1
ATOM 716 O O . TYR A 1 91 ? 15.174 -2.854 12.154 1.00 91.56 91 TYR A O 1
ATOM 724 N N . VAL A 1 92 ? 13.389 -1.495 11.963 1.00 94.12 92 VAL A N 1
ATOM 725 C CA . VAL A 1 92 ? 13.886 -0.438 12.845 1.00 94.12 92 VAL A CA 1
ATOM 726 C C . VAL A 1 92 ? 12.900 -0.255 13.992 1.00 94.12 92 VAL A C 1
ATOM 728 O O . VAL A 1 92 ? 11.709 -0.060 13.760 1.00 94.12 92 VAL A O 1
ATOM 731 N N . SER A 1 93 ? 13.408 -0.330 15.223 1.00 96.69 93 SER A N 1
ATOM 732 C CA . SER A 1 93 ? 12.638 -0.051 16.439 1.00 96.69 93 SER A CA 1
ATOM 733 C C . SER A 1 93 ? 12.272 1.429 16.524 1.00 96.69 93 SER A C 1
ATOM 735 O O . SER A 1 93 ? 13.096 2.299 16.232 1.00 96.69 93 SER A O 1
ATOM 737 N N . ASN A 1 94 ? 11.053 1.704 16.981 1.00 97.12 94 ASN A N 1
ATOM 738 C CA . ASN A 1 94 ? 10.563 3.055 17.246 1.00 97.12 94 ASN A CA 1
ATOM 739 C C . ASN A 1 94 ? 10.756 3.474 18.720 1.00 97.12 94 ASN A C 1
ATOM 741 O O . ASN A 1 94 ? 10.483 4.617 19.078 1.00 97.12 94 ASN A O 1
ATOM 745 N N . GLY A 1 95 ? 11.246 2.576 19.588 1.00 97.31 95 GLY A N 1
ATOM 746 C CA . GLY A 1 95 ? 11.492 2.854 21.011 1.00 97.31 95 GLY A CA 1
ATOM 747 C C . GLY A 1 95 ? 10.245 2.861 21.906 1.00 97.31 95 GLY A C 1
ATOM 748 O O . GLY A 1 95 ? 10.351 3.135 23.099 1.00 97.31 95 GLY A O 1
ATOM 749 N N . ASP A 1 96 ? 9.075 2.533 21.359 1.00 97.25 96 ASP A N 1
ATOM 750 C CA . ASP A 1 96 ? 7.773 2.533 22.041 1.00 97.25 96 ASP A CA 1
ATOM 751 C C . ASP A 1 96 ? 7.092 1.147 22.046 1.00 97.25 96 ASP A C 1
ATOM 753 O O . ASP A 1 96 ? 5.892 1.023 22.292 1.00 97.25 96 ASP A O 1
ATOM 757 N N . GLY A 1 97 ? 7.862 0.088 21.771 1.00 97.44 97 GLY A N 1
ATOM 758 C CA . GLY A 1 97 ? 7.348 -1.275 21.600 1.00 97.44 97 GLY A CA 1
ATOM 759 C C . GLY A 1 97 ? 6.790 -1.556 20.200 1.00 97.44 97 GLY A C 1
ATOM 760 O O . GLY A 1 97 ? 6.208 -2.622 19.976 1.00 97.44 97 GLY A O 1
ATOM 761 N N . THR A 1 98 ? 6.968 -0.632 19.254 1.00 98.25 98 THR A N 1
ATOM 762 C CA . THR A 1 98 ? 6.672 -0.829 17.833 1.00 98.25 98 THR A CA 1
ATOM 763 C C . THR A 1 98 ? 7.941 -0.803 16.984 1.00 98.25 98 THR A C 1
ATOM 765 O O . THR A 1 98 ? 9.005 -0.348 17.413 1.00 98.25 98 THR A O 1
ATOM 768 N N . CYS A 1 99 ? 7.836 -1.328 15.770 1.00 97.69 99 CYS A N 1
ATOM 769 C CA . CYS A 1 99 ? 8.885 -1.270 14.769 1.00 97.69 99 CYS A CA 1
ATOM 770 C C . CYS A 1 99 ? 8.297 -1.060 13.373 1.00 97.69 99 CYS A C 1
ATOM 772 O O . CYS A 1 99 ? 7.137 -1.385 13.095 1.00 97.69 99 CYS A O 1
ATOM 774 N N . ASP A 1 100 ? 9.141 -0.570 12.475 1.00 98.06 100 ASP A N 1
ATOM 775 C CA . ASP A 1 100 ? 8.823 -0.455 11.060 1.00 98.06 100 ASP A CA 1
ATOM 776 C C . ASP A 1 100 ? 9.718 -1.373 10.238 1.00 98.06 100 ASP A C 1
ATOM 778 O O . ASP A 1 100 ? 10.871 -1.620 10.592 1.00 98.06 100 ASP A O 1
ATOM 782 N N . ILE A 1 101 ? 9.217 -1.817 9.090 1.00 95.31 101 ILE A N 1
ATOM 783 C CA . ILE A 1 101 ? 10.041 -2.486 8.086 1.00 95.31 101 ILE A CA 1
ATOM 784 C C . ILE A 1 101 ? 10.832 -1.425 7.341 1.00 95.31 101 ILE A C 1
ATOM 786 O O . ILE A 1 101 ? 10.258 -0.594 6.640 1.00 95.31 101 ILE A O 1
ATOM 790 N N . GLU A 1 102 ? 12.149 -1.472 7.482 1.00 91.38 102 GLU A N 1
ATOM 791 C CA . GLU A 1 102 ? 13.074 -0.583 6.789 1.00 91.38 102 GLU A CA 1
ATOM 792 C C . GLU A 1 102 ? 13.303 -1.032 5.350 1.00 91.38 102 GLU A C 1
ATOM 794 O O . GLU A 1 102 ? 13.248 -0.223 4.430 1.00 91.38 102 GLU A O 1
ATOM 799 N N . ARG A 1 103 ? 13.554 -2.329 5.159 1.00 85.12 103 ARG A N 1
ATOM 800 C CA . ARG A 1 103 ? 13.827 -2.933 3.854 1.00 85.12 103 ARG A CA 1
ATOM 801 C C . ARG A 1 103 ? 13.657 -4.443 3.897 1.00 85.12 103 ARG A C 1
ATOM 803 O O . ARG A 1 103 ? 13.719 -5.062 4.960 1.00 85.12 103 ARG A O 1
ATOM 810 N N . VAL A 1 104 ? 13.533 -5.048 2.725 1.00 80.69 104 VAL A N 1
ATOM 811 C CA . VAL A 1 104 ? 13.714 -6.489 2.536 1.00 80.69 104 VAL A CA 1
ATOM 812 C C . VAL A 1 104 ? 15.145 -6.786 2.073 1.00 80.69 104 VAL A C 1
ATOM 814 O O . VAL A 1 104 ? 15.720 -6.040 1.283 1.00 80.69 104 VAL A O 1
ATOM 817 N N . GLY A 1 105 ? 15.759 -7.854 2.585 1.00 71.06 105 GLY A N 1
ATOM 818 C CA . GLY A 1 105 ? 17.101 -8.269 2.170 1.00 71.06 105 GLY A CA 1
ATOM 819 C C . GLY A 1 105 ? 17.152 -8.835 0.749 1.00 71.06 105 GLY A C 1
ATOM 820 O O . GLY A 1 105 ? 17.997 -8.429 -0.045 1.00 71.06 105 GLY A O 1
ATOM 821 N N . THR A 1 106 ? 16.233 -9.747 0.421 1.00 71.81 106 THR A N 1
ATOM 822 C CA . THR A 1 106 ? 16.045 -10.333 -0.918 1.00 71.81 106 THR A CA 1
ATOM 823 C C . THR A 1 106 ? 14.557 -10.484 -1.208 1.00 71.81 106 THR A C 1
ATOM 825 O O . THR A 1 106 ? 13.799 -10.854 -0.316 1.00 71.81 106 THR A O 1
ATOM 828 N N . CYS A 1 107 ? 14.144 -10.246 -2.450 1.00 68.88 107 CYS A N 1
ATOM 829 C CA . CYS A 1 107 ? 12.748 -10.304 -2.894 1.00 68.88 107 CYS A CA 1
ATOM 830 C C . CYS A 1 107 ? 12.514 -11.405 -3.941 1.00 68.88 107 CYS A C 1
ATOM 832 O O . CYS A 1 107 ? 11.777 -11.213 -4.906 1.00 68.88 107 CYS A O 1
ATOM 834 N N . ASP A 1 108 ? 13.176 -12.548 -3.743 1.00 76.62 108 ASP A N 1
ATOM 835 C CA . ASP A 1 108 ? 13.129 -13.694 -4.660 1.00 76.62 108 ASP A CA 1
ATOM 836 C C . ASP A 1 108 ? 11.873 -14.566 -4.450 1.00 76.62 108 ASP A C 1
ATOM 838 O O . ASP A 1 108 ? 11.546 -15.400 -5.294 1.00 76.62 108 ASP A O 1
ATOM 842 N N . ASP A 1 109 ? 11.173 -14.380 -3.327 1.00 75.06 109 ASP A N 1
ATOM 843 C CA . ASP A 1 109 ? 9.938 -15.091 -3.004 1.00 75.06 109 ASP A CA 1
ATOM 844 C C . ASP A 1 109 ? 8.745 -14.539 -3.799 1.00 75.06 109 ASP A C 1
ATOM 846 O O . ASP A 1 109 ? 8.641 -13.343 -4.075 1.00 75.06 109 ASP A O 1
ATOM 850 N N . THR A 1 110 ? 7.788 -15.406 -4.131 1.00 80.94 110 THR A N 1
ATOM 851 C CA . THR A 1 110 ? 6.551 -15.003 -4.824 1.00 80.94 110 THR A CA 1
ATOM 852 C C . THR A 1 110 ? 5.481 -14.457 -3.882 1.00 80.94 110 THR A C 1
ATOM 854 O O . THR A 1 110 ? 4.530 -13.823 -4.339 1.00 80.94 110 THR A O 1
ATOM 857 N N . GLU A 1 111 ? 5.606 -14.712 -2.583 1.00 85.56 111 GLU A N 1
ATOM 858 C CA . GLU A 1 111 ? 4.726 -14.206 -1.532 1.00 85.56 111 GLU A CA 1
ATOM 859 C C . GLU A 1 111 ? 5.576 -13.749 -0.349 1.00 85.56 111 GLU A C 1
ATOM 861 O O . GLU A 1 111 ? 6.440 -14.488 0.118 1.00 85.56 111 GLU A O 1
ATOM 866 N N . ILE A 1 112 ? 5.310 -12.543 0.153 1.00 85.44 112 ILE A N 1
ATOM 867 C CA . ILE A 1 112 ? 5.952 -12.028 1.364 1.00 85.44 112 ILE A CA 1
ATOM 868 C C . ILE A 1 112 ? 4.905 -11.902 2.464 1.00 85.44 112 ILE A C 1
ATOM 870 O O . ILE A 1 112 ? 3.929 -11.159 2.342 1.00 85.44 112 ILE A O 1
ATOM 874 N N . ILE A 1 113 ? 5.144 -12.602 3.571 1.00 86.31 113 ILE A N 1
ATOM 875 C CA . ILE A 1 113 ? 4.328 -12.514 4.781 1.00 86.31 113 ILE A CA 1
ATOM 876 C C . ILE A 1 113 ? 5.034 -11.599 5.773 1.00 86.31 113 ILE A C 1
ATOM 878 O O . ILE A 1 113 ? 6.121 -11.912 6.258 1.00 86.31 113 ILE A O 1
ATOM 882 N N . ILE A 1 114 ? 4.398 -10.479 6.097 1.00 90.31 114 ILE A N 1
ATOM 883 C CA . ILE A 1 114 ? 4.878 -9.561 7.121 1.00 90.31 114 ILE A CA 1
ATOM 884 C C . ILE A 1 114 ? 4.266 -9.990 8.463 1.00 90.31 114 ILE A C 1
ATOM 886 O O . ILE A 1 114 ? 3.041 -9.954 8.620 1.00 90.31 114 ILE A O 1
ATOM 890 N N . PRO A 1 115 ? 5.081 -10.412 9.445 1.00 87.31 115 PRO A N 1
ATOM 891 C CA . PRO A 1 115 ? 4.567 -10.829 10.740 1.00 87.31 115 PRO A CA 1
ATOM 892 C C . PRO A 1 115 ? 4.027 -9.626 11.535 1.00 87.31 115 PRO A C 1
ATOM 894 O O . PRO A 1 115 ? 4.484 -8.500 11.347 1.00 87.31 115 PRO A O 1
ATOM 897 N N . PRO A 1 116 ? 3.086 -9.841 12.473 1.00 86.56 116 PRO A N 1
ATOM 898 C CA . PRO A 1 116 ? 2.563 -8.768 13.323 1.00 86.56 116 PRO A CA 1
ATOM 899 C C . PRO A 1 116 ? 3.591 -8.219 14.322 1.00 86.56 116 PRO A C 1
ATOM 901 O O . PRO A 1 116 ? 3.407 -7.120 14.842 1.00 86.56 116 PRO A O 1
ATOM 904 N N . THR A 1 117 ? 4.659 -8.969 14.605 1.00 90.94 117 THR A N 1
ATOM 905 C CA . THR A 1 117 ? 5.766 -8.552 15.473 1.00 90.94 117 THR A CA 1
ATOM 906 C C . THR A 1 117 ? 7.106 -8.998 14.899 1.00 90.94 117 THR A C 1
ATOM 908 O O . THR 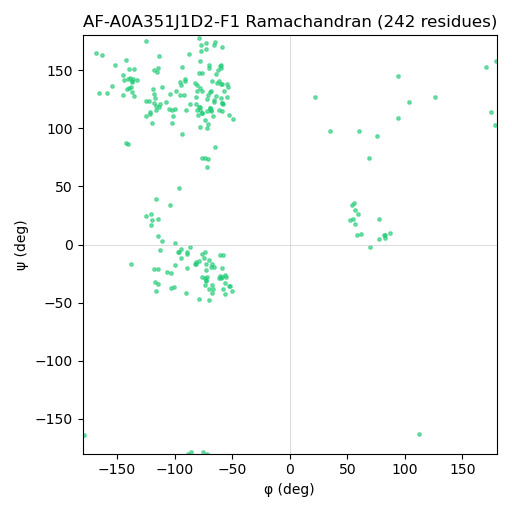A 1 117 ? 7.182 -10.054 14.264 1.00 90.94 117 THR A O 1
ATOM 911 N N . ASN A 1 118 ? 8.173 -8.250 15.176 1.00 88.19 118 ASN A N 1
ATOM 912 C CA . ASN A 1 118 ? 9.537 -8.723 14.936 1.00 88.19 118 ASN A CA 1
ATOM 913 C C . ASN A 1 118 ? 9.975 -9.757 16.000 1.00 88.19 118 ASN A C 1
ATOM 915 O O . ASN A 1 118 ? 9.220 -10.111 16.911 1.00 88.19 118 ASN A O 1
ATOM 919 N N . SER A 1 119 ? 11.213 -10.246 15.904 1.00 88.12 119 SER A N 1
ATOM 920 C CA . SER A 1 119 ? 11.790 -11.228 16.835 1.00 88.12 119 SER A CA 1
ATOM 921 C C . SER A 1 119 ? 12.020 -10.697 18.257 1.00 88.12 119 SER A C 1
ATOM 923 O O . SER A 1 119 ? 12.156 -11.501 19.176 1.00 88.12 119 SER A O 1
ATOM 925 N N . ALA A 1 120 ? 12.026 -9.376 18.458 1.00 90.00 120 ALA A N 1
ATOM 926 C CA . ALA A 1 120 ? 12.072 -8.744 19.777 1.00 90.00 120 ALA A CA 1
ATOM 927 C C . ALA A 1 120 ? 10.674 -8.559 20.405 1.00 90.00 120 ALA A C 1
ATOM 929 O O . ALA A 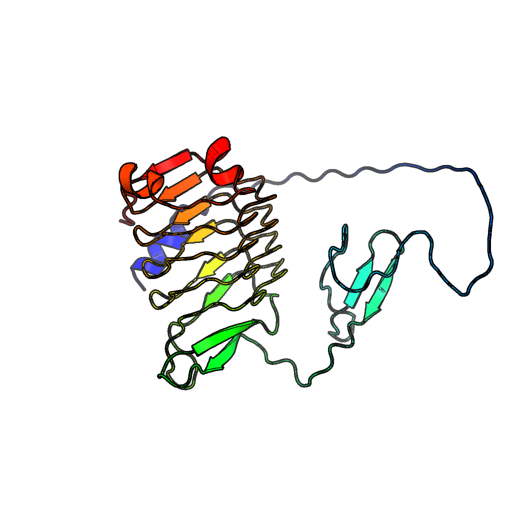1 120 ? 10.566 -8.100 21.540 1.00 90.00 120 ALA A O 1
ATOM 930 N N . GLY A 1 121 ? 9.603 -8.933 19.694 1.00 91.69 121 GLY A N 1
ATOM 931 C CA . GLY A 1 121 ? 8.221 -8.763 20.145 1.00 91.69 121 GLY A CA 1
ATOM 932 C C . GLY A 1 121 ? 7.647 -7.368 19.888 1.00 91.69 121 GLY A C 1
ATOM 933 O O . GLY A 1 121 ? 6.543 -7.076 20.343 1.00 91.69 121 GLY A O 1
ATOM 934 N N . GLU A 1 122 ? 8.356 -6.514 19.149 1.00 97.44 122 GLU A N 1
ATOM 935 C CA . GLU A 1 122 ? 7.875 -5.182 18.791 1.00 97.44 122 GLU A CA 1
ATOM 936 C C . GLU A 1 122 ? 6.836 -5.287 17.678 1.00 97.44 122 GLU A C 1
ATOM 938 O O . GLU A 1 122 ? 7.048 -5.978 16.678 1.00 97.44 122 GLU A O 1
ATOM 943 N N . LYS A 1 123 ? 5.705 -4.599 17.837 1.00 98.19 123 LYS A N 1
ATOM 944 C CA . LYS A 1 123 ? 4.596 -4.630 16.877 1.00 98.19 123 LYS A CA 1
ATOM 945 C C . LYS A 1 123 ? 4.982 -3.935 15.571 1.00 98.19 123 LYS A C 1
ATOM 947 O O . LYS A 1 123 ? 5.440 -2.800 15.604 1.00 98.19 123 LYS A O 1
ATOM 952 N N . VAL A 1 124 ? 4.736 -4.579 14.432 1.00 97.50 124 VAL A N 1
ATOM 953 C CA . VAL A 1 124 ? 4.990 -3.981 13.113 1.00 97.50 124 VAL A CA 1
ATOM 954 C C . VAL A 1 124 ? 3.888 -2.975 12.792 1.00 97.50 124 VAL A C 1
ATOM 956 O O . VAL A 1 124 ? 2.730 -3.362 12.615 1.00 97.50 124 VAL A O 1
ATOM 959 N N . THR A 1 125 ? 4.243 -1.694 12.728 1.00 98.25 125 THR A N 1
ATOM 960 C CA . THR A 1 125 ? 3.296 -0.582 12.531 1.00 98.25 125 THR A CA 1
ATOM 961 C C . THR A 1 125 ? 3.523 0.209 11.253 1.00 98.25 125 THR A C 1
ATOM 963 O O . THR A 1 125 ? 2.586 0.849 10.775 1.00 98.25 125 THR A O 1
ATOM 966 N N . GLY A 1 126 ? 4.719 0.145 10.670 1.00 97.94 126 GLY A N 1
ATOM 967 C CA . GLY A 1 126 ? 5.063 0.909 9.477 1.00 97.94 126 GLY A CA 1
ATOM 968 C C . GLY A 1 126 ? 5.796 0.097 8.419 1.00 97.94 126 GLY A C 1
ATOM 969 O O . GLY A 1 126 ? 6.549 -0.830 8.718 1.00 97.94 126 GLY A O 1
ATOM 970 N N . ILE A 1 127 ? 5.602 0.491 7.164 1.00 98.06 127 ILE A N 1
ATOM 971 C CA . ILE A 1 127 ? 6.471 0.123 6.044 1.00 98.06 127 ILE A CA 1
ATOM 972 C C . ILE A 1 127 ? 7.152 1.403 5.573 1.00 98.06 127 ILE A C 1
ATOM 974 O O . ILE A 1 127 ? 6.475 2.364 5.184 1.00 98.06 127 ILE A O 1
ATOM 978 N N . ARG A 1 128 ? 8.483 1.441 5.664 1.00 96.44 128 ARG A N 1
ATOM 979 C CA . ARG A 1 128 ? 9.285 2.627 5.355 1.00 96.44 128 ARG A CA 1
ATOM 980 C C . ARG A 1 128 ? 9.437 2.849 3.860 1.00 96.44 128 ARG A C 1
ATOM 982 O O . ARG A 1 128 ? 8.996 2.058 3.023 1.00 96.44 128 ARG A O 1
ATOM 989 N N . GLU A 1 129 ? 10.014 4.003 3.554 1.00 90.62 129 GLU A N 1
ATOM 990 C CA . GLU A 1 129 ? 10.247 4.451 2.196 1.00 90.62 129 GLU A CA 1
ATOM 991 C C . GLU A 1 129 ? 11.037 3.399 1.411 1.00 90.62 129 GLU A C 1
ATOM 993 O O . GLU A 1 129 ? 12.068 2.918 1.875 1.00 90.62 129 GLU A O 1
ATOM 998 N N . PHE A 1 130 ? 10.514 3.009 0.247 1.00 88.94 130 PHE A N 1
ATOM 999 C CA . PHE A 1 130 ? 11.121 2.012 -0.645 1.00 88.94 130 PHE A CA 1
ATOM 1000 C C . PHE A 1 130 ? 11.406 0.6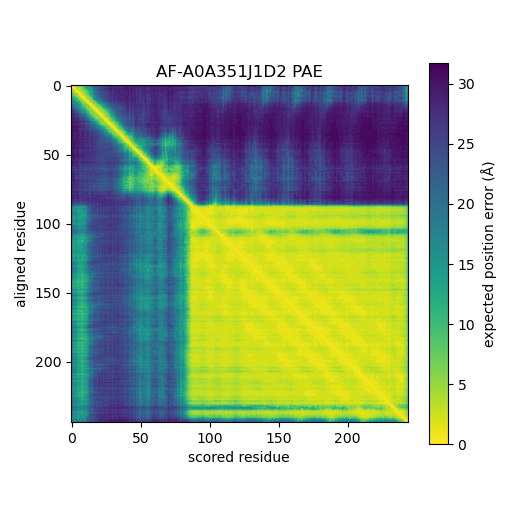24 -0.039 1.00 88.94 130 PHE A C 1
ATOM 1002 O O . PHE A 1 130 ? 12.148 -0.151 -0.643 1.00 88.94 130 PHE A O 1
ATOM 1009 N N . ALA A 1 131 ? 10.796 0.257 1.095 1.00 90.00 131 ALA A N 1
ATOM 1010 C CA . ALA A 1 131 ? 11.124 -0.988 1.799 1.00 90.00 131 ALA A CA 1
ATOM 1011 C C . ALA A 1 131 ? 10.995 -2.262 0.934 1.00 90.00 131 ALA A C 1
ATOM 1013 O O . ALA A 1 131 ? 11.773 -3.203 1.105 1.00 90.00 131 ALA A O 1
ATOM 1014 N N . PHE A 1 132 ? 10.044 -2.275 -0.007 1.00 92.19 132 PHE A N 1
ATOM 1015 C CA . PHE A 1 132 ? 9.821 -3.339 -0.991 1.00 92.19 132 PHE A CA 1
ATOM 1016 C C . PHE A 1 132 ? 9.941 -2.836 -2.439 1.00 92.19 132 PHE A C 1
ATOM 1018 O O . PHE A 1 132 ? 9.348 -3.413 -3.355 1.00 92.19 132 PHE A O 1
ATOM 1025 N N . TYR A 1 133 ? 10.709 -1.771 -2.676 1.00 87.19 133 TYR A N 1
ATOM 1026 C CA . TYR A 1 133 ? 10.947 -1.267 -4.026 1.00 87.19 133 TYR A CA 1
ATOM 1027 C C . TYR A 1 133 ? 11.543 -2.356 -4.928 1.00 87.19 133 TYR A C 1
ATOM 1029 O O . TYR A 1 133 ? 12.491 -3.040 -4.545 1.00 87.19 133 TYR A O 1
ATOM 1037 N N . GLN A 1 134 ? 10.980 -2.513 -6.130 1.00 84.31 134 GLN A N 1
ATOM 1038 C CA . GLN A 1 134 ? 11.408 -3.510 -7.119 1.00 84.31 134 GLN A CA 1
ATOM 1039 C C . GLN A 1 134 ? 11.398 -4.960 -6.608 1.00 84.31 134 GLN A C 1
ATOM 1041 O O . GLN A 1 134 ? 12.201 -5.784 -7.044 1.00 84.31 134 GLN A O 1
ATOM 1046 N N . CYS A 1 135 ? 10.439 -5.323 -5.752 1.00 85.50 135 CYS A N 1
ATOM 1047 C CA . CYS A 1 135 ? 10.130 -6.730 -5.491 1.00 85.50 135 CYS A CA 1
ATOM 1048 C C . CYS A 1 135 ? 9.437 -7.364 -6.712 1.00 85.50 135 CYS A C 1
ATOM 1050 O O . CYS A 1 135 ? 8.223 -7.563 -6.734 1.00 85.50 135 CYS A O 1
ATOM 1052 N N . VAL A 1 136 ? 10.206 -7.623 -7.776 1.00 86.38 136 VAL A N 1
ATOM 1053 C CA . VAL A 1 136 ? 9.676 -7.961 -9.108 1.00 86.38 136 VAL A CA 1
ATOM 1054 C C . VAL A 1 136 ? 9.083 -9.365 -9.207 1.00 86.38 136 VAL A C 1
ATOM 1056 O O . VAL A 1 136 ? 8.264 -9.599 -10.096 1.00 86.38 136 VAL A O 1
ATOM 1059 N N . GLU A 1 137 ? 9.472 -10.279 -8.316 1.00 85.62 137 GLU A N 1
ATOM 1060 C CA . GLU A 1 137 ? 8.963 -11.655 -8.270 1.00 85.62 137 GLU A CA 1
ATOM 1061 C C . GLU A 1 137 ? 7.709 -11.804 -7.396 1.00 85.62 137 GLU A C 1
ATOM 1063 O O . GLU A 1 137 ? 6.925 -12.733 -7.601 1.00 85.62 137 GLU A O 1
ATOM 1068 N N . VAL A 1 138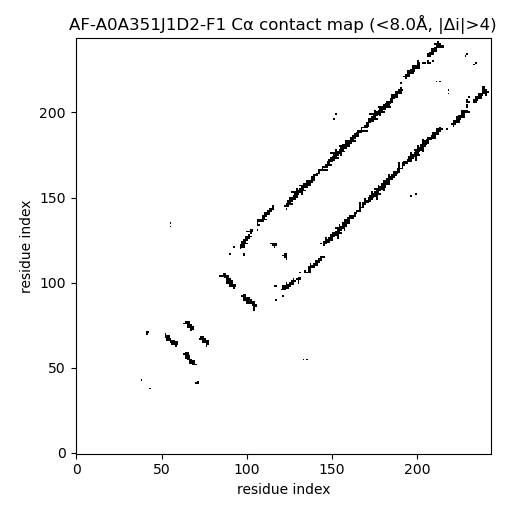 ? 7.465 -10.851 -6.490 1.00 86.19 138 VAL A N 1
ATOM 1069 C CA . VAL A 1 138 ? 6.373 -10.920 -5.517 1.00 86.19 138 VAL A CA 1
ATOM 1070 C C . VAL A 1 138 ? 5.024 -10.706 -6.201 1.00 86.19 138 VAL A C 1
ATOM 1072 O O . VAL A 1 138 ? 4.782 -9.707 -6.879 1.00 86.19 138 VAL A O 1
ATOM 1075 N N . THR A 1 139 ? 4.124 -11.660 -5.993 1.00 91.62 139 THR A N 1
ATOM 1076 C CA . THR A 1 139 ? 2.754 -11.681 -6.520 1.00 91.62 139 THR A CA 1
ATOM 1077 C C . THR A 1 139 ? 1.702 -11.320 -5.474 1.00 91.62 139 THR A C 1
ATOM 1079 O O . THR A 1 139 ? 0.637 -10.819 -5.856 1.00 91.62 139 THR A O 1
ATOM 1082 N N . SER A 1 140 ? 2.012 -11.527 -4.187 1.00 90.19 140 SER A N 1
ATOM 1083 C CA . SER A 1 140 ? 1.161 -11.228 -3.031 1.00 90.19 140 SER A CA 1
ATOM 1084 C C . S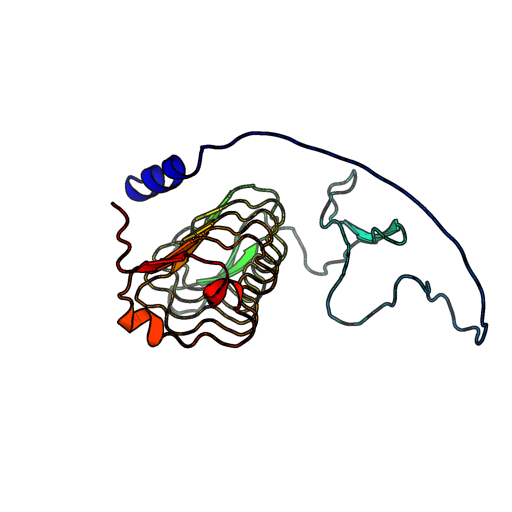ER A 1 140 ? 1.976 -10.754 -1.819 1.00 90.19 140 SER A C 1
ATOM 1086 O O . SER A 1 140 ? 3.091 -11.210 -1.564 1.00 90.19 140 SER A O 1
ATOM 1088 N N . PHE A 1 141 ? 1.379 -9.845 -1.047 1.00 94.38 141 PHE A N 1
ATOM 1089 C CA . PHE A 1 141 ? 1.844 -9.460 0.285 1.00 94.38 141 PHE A CA 1
ATOM 1090 C C . PHE A 1 141 ? 0.758 -9.781 1.309 1.00 94.38 141 PHE A C 1
ATOM 1092 O O . PHE A 1 141 ? -0.402 -9.414 1.111 1.00 94.38 141 PHE A O 1
ATOM 1099 N N . VAL A 1 142 ? 1.138 -10.407 2.423 1.00 89.31 142 VAL A N 1
ATOM 1100 C CA . VAL A 1 142 ? 0.273 -10.561 3.600 1.00 89.31 142 VAL A CA 1
ATOM 1101 C C . VAL A 1 142 ? 0.709 -9.531 4.635 1.00 89.31 142 VAL A C 1
ATOM 1103 O O . VAL A 1 142 ? 1.762 -9.675 5.255 1.00 89.31 142 VAL A O 1
ATOM 1106 N N . LEU A 1 143 ? -0.086 -8.470 4.780 1.00 94.50 143 LEU A N 1
ATOM 1107 C CA . LEU A 1 143 ? 0.176 -7.360 5.697 1.00 94.50 143 LEU A CA 1
ATOM 1108 C C . LEU A 1 143 ? -0.473 -7.632 7.070 1.00 94.50 143 LEU A C 1
ATOM 1110 O O . LEU A 1 143 ? -1.575 -8.182 7.109 1.00 94.50 143 LEU A O 1
ATOM 1114 N N . PRO A 1 144 ? 0.160 -7.259 8.197 1.00 94.31 144 PRO A N 1
ATOM 1115 C CA . PRO A 1 144 ? -0.406 -7.494 9.519 1.00 94.31 144 PRO A CA 1
ATOM 1116 C C . PRO A 1 144 ? -1.481 -6.456 9.866 1.00 94.31 144 PRO A C 1
ATOM 1118 O O . PRO A 1 144 ? -1.351 -5.279 9.537 1.00 94.31 144 PRO A O 1
ATOM 1121 N N . ASP A 1 145 ? -2.488 -6.866 10.643 1.00 93.75 145 ASP A N 1
ATOM 1122 C CA . ASP A 1 145 ? -3.572 -5.989 11.128 1.00 93.75 145 ASP A CA 1
ATOM 1123 C C . ASP A 1 145 ? -3.070 -4.800 11.970 1.00 93.75 145 ASP A C 1
ATOM 1125 O O . ASP A 1 145 ? -3.775 -3.810 12.152 1.00 93.75 145 ASP A O 1
ATOM 1129 N N . SER A 1 146 ? -1.852 -4.896 12.511 1.00 95.69 146 SER A N 1
ATOM 1130 C CA . SER A 1 146 ? -1.208 -3.835 13.284 1.00 95.69 146 SER A CA 1
ATOM 1131 C C . SER A 1 146 ? -0.656 -2.685 12.446 1.00 95.69 146 SER A C 1
ATOM 1133 O O . SER A 1 146 ? -0.204 -1.700 13.029 1.00 95.69 146 SER A O 1
ATOM 1135 N N . LEU A 1 147 ? -0.647 -2.808 11.117 1.00 97.69 147 LEU A N 1
ATOM 1136 C CA . LEU A 1 147 ? -0.059 -1.812 10.236 1.00 97.69 147 LEU A CA 1
ATOM 1137 C C . LEU A 1 147 ? -0.876 -0.510 10.243 1.00 97.69 147 LEU A C 1
ATOM 1139 O O . LEU A 1 147 ? -2.097 -0.522 10.094 1.00 97.69 147 LEU A O 1
ATOM 1143 N N . VAL A 1 148 ? -0.181 0.617 10.390 1.00 96.25 148 VAL A N 1
ATOM 1144 C CA . VAL A 1 148 ? -0.760 1.966 10.491 1.00 96.25 148 VAL A CA 1
ATOM 1145 C C . VAL A 1 148 ? -0.317 2.858 9.329 1.00 96.25 148 VAL A C 1
ATOM 1147 O O . VAL A 1 148 ? -1.080 3.721 8.887 1.00 96.25 148 VAL A O 1
ATOM 1150 N N . SER A 1 149 ? 0.897 2.663 8.804 1.00 93.38 149 SER A N 1
ATOM 1151 C CA . SER A 1 149 ? 1.461 3.520 7.757 1.00 93.38 149 SER A CA 1
ATOM 1152 C C . SER A 1 149 ? 2.175 2.746 6.646 1.00 93.38 149 SER A C 1
ATOM 1154 O O . SER A 1 149 ? 2.911 1.786 6.881 1.00 93.38 149 SER A O 1
ATOM 1156 N N . ILE A 1 150 ? 1.971 3.207 5.409 1.00 98.44 150 ILE A N 1
ATOM 1157 C CA . ILE A 1 150 ? 2.717 2.781 4.221 1.00 98.44 150 ILE A CA 1
ATOM 1158 C C . ILE A 1 150 ? 3.375 4.030 3.635 1.00 98.44 150 ILE A C 1
ATOM 1160 O O . ILE A 1 150 ? 2.688 4.937 3.165 1.00 98.44 150 ILE A O 1
ATOM 1164 N N . SER A 1 151 ? 4.702 4.097 3.697 1.00 97.00 151 SER A N 1
ATOM 1165 C CA . SER A 1 151 ? 5.467 5.280 3.289 1.00 97.00 151 SER A CA 1
ATOM 1166 C C . SER A 1 151 ? 5.628 5.384 1.770 1.00 97.00 151 SER A C 1
ATOM 1168 O O . SER A 1 151 ? 5.163 4.533 1.006 1.00 97.00 151 SER A O 1
ATOM 1170 N N . ALA A 1 152 ? 6.273 6.461 1.317 1.00 90.50 152 ALA A N 1
ATOM 1171 C CA . ALA A 1 152 ? 6.475 6.715 -0.102 1.00 90.50 152 ALA A CA 1
ATOM 1172 C C . ALA A 1 152 ? 7.245 5.572 -0.789 1.00 90.50 152 ALA A C 1
ATOM 1174 O O . ALA A 1 152 ? 8.175 4.996 -0.235 1.00 90.50 152 ALA A O 1
ATOM 1175 N N . GLY A 1 153 ? 6.813 5.195 -1.991 1.00 85.88 153 GLY A N 1
ATOM 1176 C CA . GLY A 1 153 ? 7.481 4.173 -2.795 1.00 85.88 153 GLY A CA 1
ATOM 1177 C C . GLY A 1 153 ? 7.552 2.769 -2.186 1.00 85.88 153 GLY A C 1
ATOM 1178 O O . GLY A 1 153 ? 8.249 1.930 -2.751 1.00 85.88 153 GLY A O 1
ATOM 1179 N N . ALA A 1 154 ? 6.863 2.499 -1.069 1.00 95.00 154 ALA A N 1
ATOM 1180 C CA . ALA A 1 154 ? 7.009 1.269 -0.291 1.00 95.00 154 ALA A CA 1
ATOM 1181 C C . ALA A 1 154 ? 6.908 -0.011 -1.135 1.00 95.00 154 ALA A C 1
ATOM 1183 O O . ALA A 1 154 ? 7.706 -0.915 -0.931 1.00 95.00 154 ALA A O 1
ATOM 1184 N N . PHE A 1 155 ? 5.989 -0.057 -2.104 1.00 97.06 155 PHE A N 1
ATOM 1185 C CA . PHE A 1 155 ? 5.779 -1.171 -3.036 1.00 97.06 155 PHE A CA 1
ATOM 1186 C C . PHE A 1 155 ? 5.977 -0.757 -4.502 1.00 97.06 155 PHE A C 1
ATOM 1188 O O . PHE A 1 155 ? 5.467 -1.407 -5.416 1.00 97.06 155 PHE A O 1
ATOM 1195 N N . SER A 1 156 ? 6.697 0.336 -4.757 1.00 89.88 156 SER A N 1
ATOM 1196 C CA . SER A 1 156 ? 6.926 0.818 -6.120 1.00 89.88 156 SER A CA 1
ATOM 1197 C C . SER A 1 156 ? 7.683 -0.225 -6.957 1.00 89.88 156 SER A C 1
ATOM 1199 O O . SER A 1 156 ? 8.583 -0.910 -6.469 1.00 89.88 156 SER A O 1
ATOM 1201 N N . ALA A 1 157 ? 7.296 -0.360 -8.226 1.00 88.69 157 ALA A N 1
ATOM 1202 C CA . ALA A 1 157 ? 7.839 -1.300 -9.201 1.00 88.69 157 ALA A CA 1
ATOM 1203 C C . ALA A 1 157 ? 7.728 -2.794 -8.814 1.00 88.69 157 ALA A C 1
ATOM 1205 O O . ALA A 1 157 ? 8.485 -3.629 -9.315 1.00 88.69 157 ALA A O 1
ATOM 1206 N N . CYS A 1 158 ? 6.751 -3.176 -7.980 1.00 91.88 158 CYS A N 1
ATOM 1207 C CA . CYS A 1 158 ? 6.388 -4.584 -7.766 1.00 91.88 158 CYS A CA 1
ATOM 1208 C C . CYS A 1 158 ? 5.622 -5.133 -8.985 1.00 91.88 158 CYS A C 1
ATOM 1210 O O . CYS A 1 158 ? 4.399 -5.283 -8.976 1.00 91.88 158 CYS A O 1
ATOM 1212 N N . TYR A 1 159 ? 6.334 -5.399 -10.086 1.00 91.50 159 TYR A N 1
ATOM 1213 C CA . TYR A 1 159 ? 5.730 -5.648 -11.402 1.00 91.50 159 TYR A CA 1
ATOM 1214 C C . TYR A 1 159 ? 4.772 -6.838 -11.463 1.00 91.50 159 TYR A C 1
ATOM 1216 O O . TYR A 1 159 ? 3.859 -6.822 -12.294 1.00 91.50 159 TYR A O 1
ATOM 1224 N N . LYS A 1 160 ? 4.976 -7.862 -10.627 1.00 94.12 160 LYS A N 1
ATOM 1225 C CA . LYS A 1 160 ? 4.140 -9.068 -10.577 1.00 94.12 160 LYS A CA 1
ATOM 1226 C C . LYS A 1 160 ? 3.052 -9.030 -9.507 1.00 94.12 160 LYS A C 1
ATOM 1228 O O . LYS A 1 160 ? 2.194 -9.910 -9.541 1.00 94.12 160 LYS A O 1
ATOM 1233 N N . LEU A 1 161 ? 3.019 -8.014 -8.640 1.00 96.94 161 LEU A N 1
ATOM 1234 C CA . LEU A 1 161 ? 1.983 -7.876 -7.618 1.00 96.94 161 LEU A CA 1
ATOM 1235 C C . LEU A 1 161 ? 0.615 -7.806 -8.297 1.00 96.94 161 LEU A C 1
ATOM 1237 O O . LEU A 1 161 ? 0.384 -6.953 -9.152 1.00 96.94 161 LEU A O 1
ATOM 1241 N N . THR A 1 162 ? -0.280 -8.731 -7.956 1.00 96.50 162 THR A N 1
ATOM 1242 C CA . THR A 1 162 ? -1.578 -8.866 -8.641 1.00 96.50 162 THR A CA 1
ATOM 1243 C C . THR A 1 162 ? -2.722 -8.233 -7.865 1.00 96.50 162 THR A C 1
ATOM 1245 O O . THR A 1 162 ? -3.613 -7.622 -8.462 1.00 96.50 162 THR A O 1
ATOM 1248 N N . SER A 1 163 ? -2.670 -8.339 -6.543 1.00 95.69 163 SER A N 1
ATOM 1249 C CA . SER A 1 163 ? -3.639 -7.765 -5.623 1.00 95.69 163 SER A CA 1
ATOM 1250 C C . SER A 1 163 ? -2.993 -7.459 -4.283 1.00 95.69 163 SER A C 1
ATOM 1252 O O . SER A 1 163 ? -2.031 -8.125 -3.900 1.00 95.69 163 SER A O 1
ATOM 1254 N N . ILE A 1 164 ? -3.553 -6.503 -3.547 1.00 97.19 164 ILE A N 1
ATOM 1255 C CA . ILE A 1 164 ? -3.145 -6.238 -2.168 1.00 97.19 164 ILE A CA 1
ATOM 1256 C C . ILE A 1 164 ? -4.340 -5.832 -1.304 1.00 97.19 164 ILE A C 1
ATOM 1258 O O . ILE A 1 164 ? -5.236 -5.115 -1.758 1.00 97.19 164 ILE A O 1
ATOM 1262 N N . VAL A 1 165 ? -4.345 -6.309 -0.060 1.00 96.25 165 VAL A N 1
ATOM 1263 C CA . VAL A 1 165 ? -5.312 -5.926 0.973 1.00 96.25 165 VAL A CA 1
ATOM 1264 C C . VAL A 1 165 ? -4.609 -4.988 1.941 1.00 96.25 165 VAL A C 1
ATOM 1266 O O . VAL A 1 165 ? -3.631 -5.378 2.576 1.00 96.25 165 VAL A O 1
ATOM 1269 N N . ILE A 1 166 ? -5.079 -3.747 2.026 1.00 97.88 166 ILE A N 1
ATOM 1270 C CA . ILE A 1 166 ? -4.543 -2.751 2.951 1.00 97.88 166 ILE A CA 1
ATOM 1271 C C . ILE A 1 166 ? -5.268 -2.900 4.305 1.00 97.88 166 ILE A C 1
ATOM 1273 O O . ILE A 1 166 ? -6.494 -2.782 4.324 1.00 97.88 166 ILE A O 1
ATOM 1277 N N . PRO A 1 167 ? -4.554 -3.165 5.421 1.00 96.19 167 PRO A N 1
ATOM 1278 C CA . PRO A 1 167 ? -5.169 -3.428 6.724 1.00 96.19 167 PRO A CA 1
ATOM 1279 C C . PRO A 1 167 ? -6.013 -2.274 7.274 1.00 96.19 167 PRO A C 1
ATOM 1281 O O . PRO A 1 167 ? -5.727 -1.106 7.011 1.00 96.19 167 PRO A O 1
ATOM 1284 N N . ASP A 1 168 ? -6.992 -2.607 8.124 1.00 93.56 168 ASP A N 1
ATOM 1285 C CA . ASP A 1 168 ? -7.980 -1.674 8.695 1.00 93.56 168 ASP A CA 1
ATOM 1286 C C . ASP A 1 168 ? -7.375 -0.463 9.425 1.00 93.56 168 ASP A C 1
ATOM 1288 O O . ASP A 1 168 ? -8.003 0.593 9.484 1.00 93.56 168 ASP A O 1
ATOM 1292 N N . GLY A 1 169 ? -6.164 -0.600 9.977 1.00 94.75 169 GLY A N 1
ATOM 1293 C CA . GLY A 1 169 ? -5.462 0.466 10.696 1.00 94.75 169 GLY A CA 1
ATOM 1294 C C . GLY A 1 169 ? -4.778 1.508 9.805 1.00 94.75 169 GLY A C 1
ATOM 1295 O O . GLY A 1 169 ? -4.395 2.570 10.302 1.00 94.75 169 GLY A O 1
ATOM 1296 N N . VAL A 1 170 ? -4.620 1.243 8.505 1.00 98.00 170 VAL A N 1
ATOM 1297 C CA . VAL A 1 170 ? -3.851 2.114 7.610 1.00 98.00 170 VAL A CA 1
ATOM 1298 C C . VAL A 1 170 ? -4.690 3.307 7.163 1.00 98.00 170 VAL A C 1
ATOM 1300 O O . VAL A 1 170 ? -5.662 3.171 6.422 1.00 98.00 170 VAL A O 1
ATOM 1303 N N . ALA A 1 171 ? -4.264 4.503 7.567 1.00 96.88 171 ALA A N 1
ATOM 1304 C CA . ALA A 1 171 ? -4.929 5.755 7.201 1.00 96.88 171 ALA A CA 1
ATOM 1305 C C . ALA A 1 171 ? -4.246 6.504 6.042 1.00 96.88 171 ALA A C 1
ATOM 1307 O O . ALA A 1 171 ? -4.865 7.378 5.429 1.00 96.88 171 ALA A O 1
ATOM 1308 N N . PHE A 1 172 ? -2.985 6.183 5.739 1.00 96.56 172 PHE A N 1
ATOM 1309 C CA . PHE A 1 172 ? -2.167 6.924 4.778 1.00 96.56 172 PHE A CA 1
ATOM 1310 C C . PHE A 1 172 ? -1.336 5.980 3.908 1.00 96.56 172 PHE A C 1
ATOM 1312 O O . PHE A 1 172 ? -0.671 5.078 4.423 1.00 96.56 172 PHE A O 1
ATOM 1319 N N . ILE A 1 173 ? -1.331 6.244 2.599 1.00 98.31 173 ILE A N 1
ATOM 1320 C CA . ILE A 1 173 ? -0.389 5.651 1.646 1.00 98.31 173 ILE A CA 1
ATOM 1321 C C . ILE A 1 173 ? 0.429 6.784 1.026 1.00 98.31 173 ILE A C 1
ATOM 1323 O O . ILE A 1 173 ? -0.133 7.708 0.434 1.00 98.31 173 ILE A O 1
ATOM 1327 N N . GLY A 1 174 ? 1.750 6.721 1.182 1.00 97.50 174 GLY A N 1
ATOM 1328 C CA . GLY A 1 174 ? 2.679 7.744 0.716 1.00 97.50 174 GLY A CA 1
ATOM 1329 C C . GLY A 1 174 ? 2.747 7.885 -0.806 1.00 97.50 174 GLY A C 1
ATOM 1330 O O . GLY A 1 174 ? 2.198 7.088 -1.571 1.00 97.50 174 GLY A O 1
ATOM 1331 N N . ASN A 1 175 ? 3.456 8.924 -1.251 1.00 95.62 175 ASN A N 1
ATOM 1332 C CA . ASN A 1 175 ? 3.674 9.201 -2.671 1.00 95.62 175 ASN A CA 1
ATOM 1333 C C . ASN A 1 175 ? 4.278 7.988 -3.381 1.00 95.62 175 ASN A C 1
ATOM 1335 O O . ASN A 1 175 ? 5.171 7.335 -2.848 1.00 95.62 175 ASN A O 1
ATOM 1339 N N . SER A 1 176 ? 3.802 7.688 -4.585 1.00 94.62 176 SER A N 1
ATOM 1340 C CA . SER A 1 176 ? 4.291 6.569 -5.394 1.00 94.62 176 SER A CA 1
ATOM 1341 C C . SER A 1 176 ? 4.242 5.206 -4.685 1.00 94.62 176 SER A C 1
ATOM 1343 O O . SER A 1 176 ? 4.970 4.301 -5.077 1.00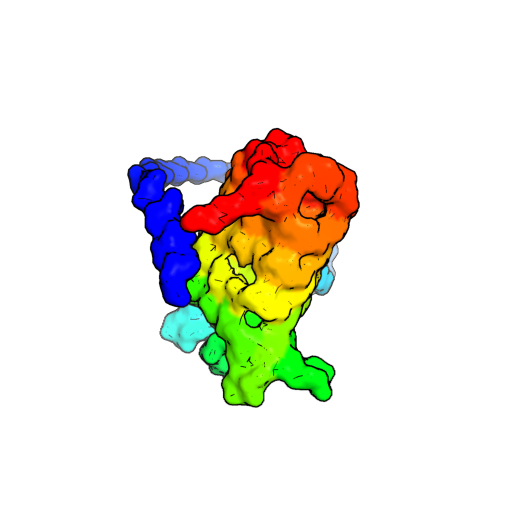 94.62 176 SER A O 1
ATOM 1345 N N . GLY A 1 177 ? 3.408 5.033 -3.646 1.00 92.12 177 GLY A N 1
ATOM 1346 C CA . GLY A 1 177 ? 3.381 3.829 -2.806 1.00 92.12 177 GLY A CA 1
ATOM 1347 C C . GLY A 1 177 ? 3.260 2.514 -3.584 1.00 92.12 177 GLY A C 1
ATOM 1348 O O . GLY A 1 177 ? 3.914 1.546 -3.215 1.00 92.12 177 GLY A O 1
ATOM 1349 N N . PHE A 1 178 ? 2.510 2.509 -4.689 1.00 97.88 178 PHE A N 1
ATOM 1350 C CA . PHE A 1 178 ? 2.332 1.382 -5.616 1.00 97.88 178 PHE A CA 1
ATOM 1351 C C . PHE A 1 178 ? 2.690 1.749 -7.064 1.00 97.88 178 PHE A C 1
ATOM 1353 O O . PHE A 1 178 ? 2.189 1.129 -8.003 1.00 97.88 178 PHE A O 1
ATOM 1360 N N . TYR A 1 179 ? 3.538 2.760 -7.263 1.00 95.12 179 TYR A N 1
ATOM 1361 C CA . TYR A 1 179 ? 3.912 3.237 -8.593 1.00 95.12 179 TYR A CA 1
ATOM 1362 C C . TYR A 1 179 ? 4.427 2.091 -9.471 1.00 95.12 179 TYR A C 1
ATOM 1364 O O . TYR A 1 179 ? 5.206 1.259 -9.019 1.00 95.12 179 TYR A O 1
ATOM 1372 N N . ASP A 1 180 ? 3.983 2.032 -10.724 1.00 94.19 180 ASP A N 1
ATOM 1373 C CA . ASP A 1 180 ? 4.398 1.033 -11.715 1.00 94.19 180 ASP A CA 1
ATOM 1374 C C . ASP A 1 180 ? 4.182 -0.443 -11.306 1.00 94.19 180 ASP A C 1
ATOM 1376 O O . ASP A 1 180 ? 4.869 -1.354 -11.773 1.00 94.19 180 ASP A O 1
ATOM 1380 N N . CYS A 1 181 ? 3.172 -0.733 -10.477 1.00 95.69 181 CYS A N 1
ATOM 1381 C CA . CYS A 1 181 ? 2.714 -2.106 -10.232 1.00 95.69 181 CYS A CA 1
ATOM 1382 C C . CYS A 1 181 ? 1.872 -2.623 -11.417 1.00 95.69 181 CYS A C 1
ATOM 1384 O O . CYS A 1 181 ? 0.646 -2.731 -11.357 1.00 95.69 181 CYS A O 1
ATOM 1386 N N . LYS A 1 182 ? 2.529 -2.951 -12.537 1.00 93.38 182 LYS A N 1
ATOM 1387 C CA . LYS A 1 182 ? 1.890 -3.245 -13.842 1.00 93.38 182 LYS A CA 1
ATOM 1388 C C . LYS A 1 182 ? 0.848 -4.371 -13.832 1.00 93.38 182 LYS A C 1
ATOM 1390 O O . LYS A 1 182 ? -0.026 -4.394 -14.704 1.00 93.38 182 LYS A O 1
ATOM 1395 N N . LYS A 1 183 ? 0.940 -5.335 -12.910 1.00 96.75 183 LYS A N 1
ATOM 1396 C CA . LYS A 1 183 ? -0.011 -6.457 -12.789 1.00 96.75 183 LYS A CA 1
ATOM 1397 C C . LYS A 1 183 ? -1.094 -6.237 -11.732 1.00 96.75 183 LYS A C 1
ATOM 1399 O O . LYS A 1 183 ? -2.039 -7.036 -11.716 1.00 96.75 183 LYS A O 1
ATOM 1404 N N . LEU A 1 184 ? -1.010 -5.160 -10.945 1.00 97.38 184 LEU A N 1
ATOM 1405 C CA . LEU A 1 184 ? -1.951 -4.865 -9.870 1.00 97.38 184 LEU A CA 1
ATOM 1406 C C . LEU A 1 184 ? -3.318 -4.571 -10.481 1.00 97.38 184 LEU A C 1
ATOM 1408 O O . LEU A 1 184 ? -3.505 -3.580 -11.187 1.00 97.38 184 LEU A O 1
ATOM 1412 N N . ASN A 1 185 ? -4.259 -5.483 -10.254 1.00 96.38 185 ASN A N 1
ATOM 1413 C CA . ASN A 1 185 ? -5.590 -5.438 -10.850 1.00 96.38 185 ASN A CA 1
ATOM 1414 C C . ASN A 1 185 ? -6.708 -5.231 -9.826 1.00 96.38 185 ASN A C 1
ATOM 1416 O O . ASN A 1 185 ? -7.779 -4.745 -10.206 1.00 96.38 185 ASN A O 1
ATOM 1420 N N . ALA A 1 186 ? -6.439 -5.544 -8.558 1.00 96.12 186 ALA A N 1
ATOM 1421 C CA . ALA A 1 186 ? -7.366 -5.376 -7.454 1.00 96.12 186 ALA A CA 1
ATOM 1422 C C . ALA A 1 186 ? -6.662 -4.795 -6.224 1.00 96.12 186 ALA A C 1
ATOM 1424 O O . ALA A 1 186 ? -5.544 -5.186 -5.896 1.00 96.12 186 ALA A O 1
ATOM 1425 N N . ILE A 1 187 ? -7.337 -3.895 -5.519 1.00 96.81 187 ILE A N 1
ATOM 1426 C CA . ILE A 1 187 ? -6.907 -3.415 -4.205 1.00 96.81 187 ILE A CA 1
ATOM 1427 C C . ILE A 1 187 ? -8.102 -3.363 -3.259 1.00 96.81 187 ILE A C 1
ATOM 1429 O O . ILE A 1 187 ? -9.205 -3.013 -3.681 1.00 96.81 187 ILE A O 1
ATOM 1433 N N . VAL A 1 188 ? -7.876 -3.714 -1.994 1.00 96.44 188 VAL A N 1
ATOM 1434 C CA . VAL A 1 188 ? -8.832 -3.495 -0.904 1.00 96.44 188 VAL A CA 1
ATOM 1435 C C . VAL A 1 188 ? -8.307 -2.367 -0.023 1.00 96.44 188 VAL A C 1
ATOM 1437 O O . VAL A 1 188 ? -7.186 -2.451 0.476 1.00 96.44 188 VAL A O 1
ATOM 1440 N N . LEU A 1 189 ? 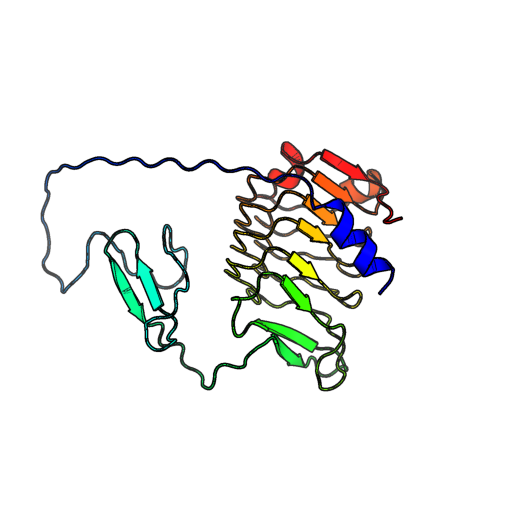-9.099 -1.309 0.136 1.00 96.94 189 LEU A N 1
ATOM 1441 C CA . LEU A 1 189 ? -8.791 -0.131 0.940 1.00 96.94 189 LEU A CA 1
ATOM 1442 C C . LEU A 1 189 ? -9.700 -0.088 2.183 1.00 96.94 189 LEU A C 1
ATOM 1444 O O . LEU A 1 189 ? -10.912 -0.291 2.057 1.00 96.94 189 LEU A O 1
ATOM 1448 N N . PRO A 1 190 ? -9.150 0.207 3.374 1.00 96.44 190 PRO A N 1
ATOM 1449 C CA . PRO A 1 190 ? -9.895 0.172 4.624 1.00 96.44 190 PRO A CA 1
ATOM 1450 C C . PRO A 1 190 ? -10.770 1.412 4.796 1.00 96.44 190 PRO A C 1
ATOM 1452 O O . PRO A 1 190 ? -10.464 2.481 4.270 1.00 96.44 190 PRO A O 1
ATOM 1455 N N . VAL A 1 191 ? -11.811 1.313 5.627 1.00 95.12 191 VAL A N 1
ATOM 1456 C CA . VAL A 1 191 ? -12.670 2.463 5.976 1.00 95.12 191 VAL A CA 1
ATOM 1457 C C . VAL A 1 191 ? -11.881 3.609 6.625 1.00 95.12 191 VAL A C 1
ATOM 1459 O O . VAL A 1 191 ? -12.235 4.771 6.459 1.00 95.12 191 VAL A O 1
ATOM 1462 N N . ALA A 1 192 ? -10.775 3.297 7.310 1.00 96.06 192 ALA A N 1
ATOM 1463 C CA . ALA A 1 192 ? -9.909 4.281 7.954 1.00 96.06 192 ALA A CA 1
ATOM 1464 C C . ALA A 1 192 ? -9.036 5.090 6.978 1.00 96.06 192 ALA A C 1
ATOM 1466 O O . ALA A 1 192 ? -8.360 6.019 7.421 1.00 96.06 192 ALA A O 1
ATOM 1467 N N . MET A 1 193 ? -9.026 4.753 5.682 1.00 97.69 193 MET A N 1
ATOM 1468 C CA . MET A 1 193 ? -8.210 5.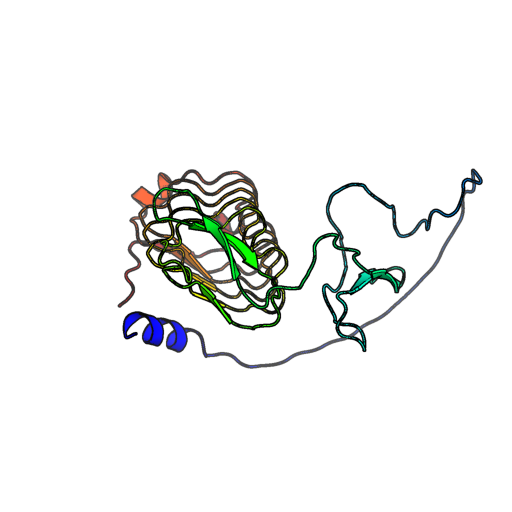434 4.676 1.00 97.69 193 MET A CA 1
ATOM 1469 C C . MET A 1 193 ? -8.570 6.922 4.593 1.00 97.69 193 MET A C 1
ATOM 1471 O O . MET A 1 193 ? -9.729 7.274 4.391 1.00 97.69 193 MET A O 1
ATOM 1475 N N . LYS A 1 194 ? -7.569 7.800 4.722 1.00 97.50 194 LYS A N 1
ATOM 1476 C CA . LYS A 1 194 ? -7.729 9.264 4.682 1.00 97.50 194 LYS A CA 1
ATOM 1477 C C . LYS A 1 194 ? -7.013 9.899 3.503 1.00 97.50 194 LYS A C 1
ATOM 1479 O O . LYS A 1 194 ? -7.554 10.824 2.897 1.00 97.50 194 LYS A O 1
ATOM 1484 N N . THR A 1 195 ? -5.809 9.428 3.178 1.00 97.94 195 THR A N 1
ATOM 1485 C CA . THR A 1 195 ? -4.985 10.053 2.136 1.00 97.94 195 THR A CA 1
ATOM 1486 C C . THR A 1 195 ? -4.249 9.028 1.287 1.00 97.94 195 THR A C 1
ATOM 1488 O O . THR A 1 195 ? -3.586 8.127 1.802 1.00 97.94 195 THR A O 1
ATOM 1491 N N . ILE A 1 196 ? -4.310 9.239 -0.026 1.00 98.25 196 ILE A N 1
ATOM 1492 C CA . ILE A 1 196 ? -3.523 8.531 -1.035 1.00 98.25 196 ILE A CA 1
ATOM 1493 C C . ILE A 1 196 ? -2.617 9.559 -1.715 1.00 98.25 196 ILE A C 1
ATOM 1495 O O . ILE A 1 196 ? -3.105 10.493 -2.355 1.00 98.25 196 ILE A O 1
ATOM 1499 N N . GLY A 1 197 ? -1.303 9.398 -1.545 1.00 98.31 197 GLY A N 1
ATOM 1500 C CA . GLY A 1 197 ? -0.279 10.329 -2.017 1.00 98.31 197 GLY A CA 1
ATOM 1501 C C . GLY A 1 197 ? -0.188 10.466 -3.540 1.00 98.31 197 GLY A C 1
ATOM 1502 O O . GLY A 1 197 ? -0.853 9.762 -4.304 1.00 98.31 197 GLY A O 1
ATOM 1503 N N . TYR A 1 198 ? 0.658 11.394 -3.989 1.00 98.00 198 TYR A N 1
ATOM 1504 C CA . TYR A 1 198 ? 0.869 11.689 -5.409 1.00 98.00 198 TYR A CA 1
ATOM 1505 C C . TYR A 1 198 ? 1.376 10.463 -6.164 1.00 98.00 198 TYR A C 1
ATOM 1507 O O . TYR A 1 198 ? 2.248 9.758 -5.659 1.00 98.00 198 TYR A O 1
ATOM 1515 N N . ASN A 1 199 ? 0.859 10.228 -7.372 1.00 96.38 199 ASN A N 1
ATOM 1516 C CA . ASN A 1 199 ? 1.276 9.138 -8.265 1.00 96.38 199 ASN A CA 1
ATOM 1517 C C . ASN A 1 199 ? 1.260 7.741 -7.614 1.00 96.38 199 ASN A C 1
ATOM 1519 O O . ASN A 1 199 ? 1.951 6.837 -8.082 1.00 96.38 199 ASN A O 1
ATOM 1523 N N . CYS A 1 200 ? 0.504 7.548 -6.525 1.00 97.25 200 CYS A N 1
ATOM 1524 C CA . CYS A 1 200 ? 0.544 6.316 -5.741 1.00 97.25 200 CYS A CA 1
ATOM 1525 C C . CYS A 1 200 ? 0.213 5.088 -6.593 1.00 97.25 200 CYS A C 1
ATOM 1527 O O . CYS A 1 200 ? 0.882 4.071 -6.463 1.00 97.25 200 CYS A O 1
ATOM 1529 N N . PHE A 1 201 ? -0.741 5.214 -7.513 1.00 97.06 201 PHE A N 1
ATOM 1530 C CA . PHE A 1 201 ? -1.102 4.167 -8.467 1.00 97.06 201 PHE A CA 1
ATOM 1531 C C . PHE A 1 201 ? -0.787 4.539 -9.917 1.00 97.06 201 PHE A C 1
ATOM 1533 O O . PHE A 1 201 ? -1.398 3.981 -10.827 1.00 97.06 201 PHE A O 1
ATOM 1540 N N . ASP A 1 202 ? 0.130 5.472 -10.170 1.00 92.38 202 ASP A N 1
ATOM 1541 C CA . ASP A 1 202 ? 0.505 5.776 -11.551 1.00 92.38 202 ASP A CA 1
ATOM 1542 C C . ASP A 1 202 ? 1.169 4.552 -12.211 1.00 92.38 202 ASP A C 1
ATOM 1544 O O . ASP A 1 202 ? 1.804 3.731 -11.548 1.00 92.38 202 ASP A O 1
ATOM 1548 N N . LEU A 1 203 ? 0.949 4.379 -13.516 1.00 93.00 203 LEU A N 1
ATOM 1549 C CA . LEU A 1 203 ? 1.352 3.202 -14.303 1.00 93.00 203 LEU A CA 1
ATOM 1550 C C . LEU A 1 203 ? 0.801 1.835 -13.825 1.00 93.00 203 LEU A C 1
ATOM 1552 O O . LEU A 1 203 ? 1.116 0.801 -14.425 1.00 93.00 203 LEU A O 1
ATOM 1556 N N . CYS A 1 204 ? -0.125 1.796 -12.855 1.00 95.31 204 CYS A N 1
ATOM 1557 C CA . CYS A 1 204 ? -0.912 0.602 -12.500 1.00 95.31 204 CYS A CA 1
ATOM 1558 C C . CYS A 1 204 ? -1.963 0.287 -13.576 1.00 95.31 204 CYS A C 1
ATOM 1560 O O . CYS A 1 204 ? -3.177 0.402 -13.391 1.00 95.31 204 CYS A O 1
ATOM 1562 N N . ASN A 1 205 ? -1.494 -0.097 -14.760 1.00 91.62 205 ASN A N 1
ATOM 1563 C CA . ASN A 1 205 ? -2.300 -0.133 -15.976 1.00 91.62 205 ASN A CA 1
ATOM 1564 C C . ASN A 1 205 ? -3.370 -1.228 -16.013 1.00 91.62 205 ASN A C 1
ATOM 1566 O O . ASN A 1 205 ? -4.256 -1.161 -16.863 1.00 91.62 205 ASN A O 1
ATOM 1570 N N . ARG A 1 206 ? -3.307 -2.204 -15.101 1.00 95.19 206 ARG A N 1
ATOM 1571 C CA . ARG A 1 206 ? -4.268 -3.310 -14.994 1.00 95.19 206 ARG A CA 1
ATOM 1572 C C . ARG A 1 206 ? -5.330 -3.125 -13.913 1.00 95.19 206 ARG A C 1
ATOM 1574 O O . ARG A 1 206 ? -6.169 -4.013 -13.764 1.00 95.19 206 ARG A O 1
ATOM 1581 N N . MET A 1 207 ? -5.321 -2.005 -13.188 1.00 95.19 207 MET A N 1
ATOM 1582 C CA . MET A 1 207 ? -6.293 -1.749 -12.128 1.00 95.19 207 MET A CA 1
ATOM 1583 C C . MET A 1 207 ? -7.717 -1.774 -12.681 1.00 95.19 207 MET A C 1
ATOM 1585 O O . MET A 1 207 ? -8.038 -1.020 -13.594 1.00 95.19 207 MET A O 1
ATOM 1589 N N . SER A 1 208 ? -8.553 -2.658 -12.138 1.00 93.69 208 SER A N 1
ATOM 1590 C CA . SER A 1 208 ? -9.932 -2.855 -12.604 1.00 93.69 208 SER A CA 1
ATOM 1591 C C . SER A 1 208 ? -10.938 -3.024 -11.470 1.00 93.69 208 SER A C 1
ATOM 1593 O O . SER A 1 208 ? -12.136 -2.861 -11.694 1.00 93.69 208 SER A O 1
ATOM 1595 N N . ARG A 1 209 ? -10.483 -3.316 -10.245 1.00 93.88 209 ARG A N 1
ATOM 1596 C CA . ARG A 1 209 ? -11.351 -3.502 -9.078 1.00 93.88 209 ARG A CA 1
ATOM 1597 C C . ARG A 1 209 ? -10.784 -2.769 -7.875 1.00 93.88 209 ARG A C 1
ATOM 1599 O O . ARG A 1 209 ? -9.623 -2.958 -7.521 1.00 93.88 209 ARG A O 1
ATOM 1606 N N . ILE A 1 210 ? -11.617 -1.953 -7.251 1.00 95.25 210 ILE A N 1
ATOM 1607 C CA . ILE A 1 210 ? -11.283 -1.224 -6.035 1.00 95.25 210 ILE A CA 1
ATOM 1608 C C . ILE A 1 210 ? -12.355 -1.592 -5.029 1.00 95.25 210 ILE A C 1
ATOM 1610 O O . ILE A 1 210 ? -13.519 -1.233 -5.189 1.00 95.25 210 ILE A O 1
ATOM 1614 N N . PHE A 1 211 ? -11.970 -2.341 -4.012 1.00 95.62 211 PHE A N 1
ATOM 1615 C CA . PHE A 1 211 ? -12.846 -2.649 -2.899 1.00 95.62 211 PHE A CA 1
ATOM 1616 C C . PHE A 1 211 ? -12.565 -1.639 -1.805 1.00 95.62 211 PHE A C 1
ATOM 1618 O O . PHE A 1 211 ? -11.415 -1.416 -1.435 1.00 95.62 211 PHE A O 1
ATOM 1625 N N . TYR A 1 212 ? -13.614 -1.014 -1.304 1.00 95.81 212 TYR A N 1
ATOM 1626 C CA . TYR A 1 212 ? -13.517 -0.068 -0.215 1.00 95.81 212 TYR A CA 1
ATOM 1627 C C . TYR A 1 212 ? -14.450 -0.513 0.903 1.00 95.81 212 TYR A C 1
ATOM 1629 O O . TYR A 1 212 ? -15.648 -0.712 0.688 1.00 95.81 212 TYR A O 1
ATOM 1637 N N . SER A 1 213 ? -13.896 -0.696 2.100 1.00 94.75 213 SER A N 1
ATOM 1638 C CA . SER A 1 213 ? -14.663 -1.203 3.242 1.00 94.75 213 SER A CA 1
ATOM 1639 C C . SER A 1 213 ? -15.635 -0.161 3.811 1.00 94.75 213 SER A C 1
ATOM 1641 O O . SER A 1 213 ? -16.559 -0.521 4.536 1.00 94.75 213 SER A O 1
ATOM 1643 N N . GLY A 1 214 ? -15.452 1.123 3.482 1.00 93.31 214 GLY A N 1
ATOM 1644 C CA . GLY A 1 214 ? -16.367 2.206 3.851 1.00 93.31 214 GLY A CA 1
ATOM 1645 C C . GLY A 1 214 ? -17.494 2.435 2.841 1.00 93.31 214 GLY A C 1
ATOM 1646 O O . GLY A 1 214 ? -17.589 1.772 1.803 1.00 93.31 214 GLY A O 1
ATOM 1647 N N . SER A 1 215 ? -18.349 3.412 3.132 1.00 95.69 215 SER A N 1
ATOM 1648 C CA . SER A 1 215 ? -19.445 3.809 2.248 1.00 95.69 215 SER A CA 1
ATOM 1649 C C . SER A 1 215 ? -18.956 4.652 1.063 1.00 95.69 215 SER A C 1
ATOM 1651 O O . SER A 1 215 ? -17.854 5.196 1.063 1.00 95.69 215 SER A O 1
ATOM 1653 N N . GLU A 1 216 ? -19.802 4.845 0.050 1.00 94.50 216 GLU A N 1
ATOM 1654 C CA . GLU A 1 216 ? -19.491 5.771 -1.051 1.00 94.50 216 GLU A CA 1
ATOM 1655 C C . GLU A 1 216 ? -19.308 7.220 -0.554 1.00 94.50 216 GLU A C 1
ATOM 1657 O O . GLU A 1 216 ? -18.553 7.997 -1.138 1.00 94.50 216 GLU A O 1
ATOM 1662 N N . SER A 1 217 ? -19.979 7.590 0.544 1.00 95.62 217 SER A N 1
ATOM 1663 C CA . SER A 1 217 ? -19.793 8.897 1.177 1.00 95.62 217 SER A CA 1
ATOM 1664 C C . SER A 1 217 ? -18.403 9.021 1.796 1.00 95.62 217 SER A C 1
ATOM 1666 O O . SER A 1 217 ? -17.765 10.059 1.646 1.00 95.62 217 SER A O 1
ATOM 1668 N N . ASP A 1 218 ? -17.919 7.969 2.456 1.00 95.88 218 ASP A N 1
ATOM 1669 C CA . ASP A 1 218 ? -16.586 7.971 3.062 1.00 95.88 218 ASP A CA 1
ATOM 1670 C C . ASP A 1 218 ? -15.501 8.025 1.979 1.00 95.88 218 ASP A C 1
ATOM 1672 O O . ASP A 1 218 ? -14.551 8.793 2.102 1.00 95.88 218 ASP A O 1
ATOM 1676 N N . TRP A 1 219 ? -15.703 7.321 0.857 1.00 95.88 219 TRP A N 1
ATOM 1677 C CA . TRP A 1 219 ? -14.800 7.365 -0.298 1.00 95.88 219 TRP A CA 1
ATOM 1678 C C . TRP A 1 219 ? -14.589 8.790 -0.824 1.00 95.88 219 TRP A C 1
ATOM 1680 O O . TRP A 1 219 ? -13.463 9.192 -1.109 1.00 95.88 219 TRP A O 1
ATOM 1690 N N . LYS A 1 220 ? -15.665 9.582 -0.915 1.00 95.38 220 LYS A N 1
ATOM 1691 C CA . LYS A 1 220 ? -15.610 10.981 -1.379 1.00 95.38 220 LYS A CA 1
ATOM 1692 C C . LYS A 1 220 ? -14.831 11.898 -0.432 1.00 95.38 220 LYS A C 1
ATOM 1694 O O . LYS A 1 220 ? -14.391 12.959 -0.866 1.00 95.38 220 LYS A O 1
ATOM 1699 N N . ASN A 1 221 ? -14.650 11.494 0.826 1.00 96.62 221 ASN A N 1
ATOM 1700 C CA . ASN A 1 221 ? -13.883 12.239 1.823 1.00 96.62 221 ASN A CA 1
ATOM 1701 C C . ASN A 1 221 ? -12.391 11.870 1.835 1.00 96.62 221 ASN A C 1
ATOM 1703 O O . ASN A 1 221 ? -11.605 12.536 2.512 1.00 96.62 221 ASN A O 1
ATOM 1707 N N . ILE A 1 222 ? -11.977 10.835 1.094 1.00 97.06 222 ILE A N 1
ATOM 1708 C CA . ILE A 1 222 ? -10.564 10.481 0.962 1.00 97.06 222 ILE A CA 1
ATOM 1709 C C . ILE A 1 222 ? -9.867 11.541 0.113 1.00 97.06 222 ILE A C 1
ATOM 1711 O O . ILE A 1 222 ? -10.274 11.848 -1.008 1.00 97.06 222 ILE A O 1
ATOM 1715 N N . THR A 1 223 ? -8.757 12.068 0.623 1.00 98.06 223 THR A N 1
ATOM 1716 C CA . THR A 1 223 ? -7.878 12.934 -0.162 1.00 98.06 223 THR A CA 1
ATOM 1717 C C . THR A 1 223 ? -7.034 12.073 -1.093 1.00 98.06 223 THR A C 1
ATOM 1719 O O . THR A 1 223 ? -6.048 11.466 -0.673 1.00 98.06 223 THR A O 1
ATOM 1722 N N . ILE A 1 224 ? -7.424 12.009 -2.364 1.00 97.12 224 ILE A N 1
ATOM 1723 C CA . ILE A 1 224 ? -6.666 11.321 -3.412 1.00 97.12 224 ILE A CA 1
ATOM 1724 C C . ILE A 1 224 ? -5.915 12.376 -4.226 1.00 97.12 224 ILE A C 1
ATOM 1726 O O . ILE A 1 224 ? -6.524 13.181 -4.929 1.00 97.12 224 ILE A O 1
ATOM 1730 N N . HIS A 1 225 ? -4.587 12.397 -4.107 1.00 98.12 225 HIS A N 1
ATOM 1731 C CA . HIS A 1 225 ? -3.743 13.352 -4.827 1.00 98.12 225 HIS A CA 1
ATOM 1732 C C . HIS A 1 225 ? -3.649 13.027 -6.330 1.00 98.12 225 HIS A C 1
ATOM 1734 O O . HIS A 1 225 ? -4.055 11.956 -6.791 1.00 98.12 225 HIS A O 1
ATOM 1740 N N . THR A 1 226 ? -3.104 13.958 -7.118 1.00 96.44 226 THR A N 1
ATOM 1741 C CA . THR A 1 226 ? -2.927 13.792 -8.569 1.00 96.44 226 THR A CA 1
ATOM 1742 C C . THR A 1 226 ? -2.041 12.588 -8.917 1.00 96.44 226 THR A C 1
ATOM 1744 O O . THR A 1 226 ? -1.192 12.169 -8.130 1.00 96.44 226 THR A O 1
ATOM 1747 N N . GLY A 1 227 ? -2.264 12.009 -10.104 1.00 91.38 227 GLY A N 1
ATOM 1748 C CA . GLY A 1 227 ? -1.537 10.821 -10.575 1.00 91.38 227 GLY A CA 1
ATOM 1749 C C . GLY A 1 227 ? -2.137 9.477 -10.155 1.00 91.38 227 GLY A C 1
ATOM 1750 O O . GLY A 1 227 ? -1.532 8.435 -10.367 1.00 91.38 227 GLY A O 1
ATOM 1751 N N . ASN A 1 228 ? -3.342 9.471 -9.584 1.00 94.50 228 ASN A N 1
ATOM 1752 C CA . ASN A 1 228 ? -4.056 8.252 -9.185 1.00 94.50 228 ASN A CA 1
ATOM 1753 C C . ASN A 1 228 ? -5.195 7.892 -10.149 1.00 94.50 228 ASN A C 1
ATOM 1755 O O . ASN A 1 228 ? -6.232 7.366 -9.754 1.00 94.50 228 ASN A O 1
ATOM 1759 N N . GLU A 1 229 ? -5.006 8.169 -11.438 1.00 91.31 229 GLU A N 1
ATOM 1760 C CA . GLU A 1 229 ? -6.011 7.932 -12.480 1.00 91.31 229 GLU A CA 1
ATOM 1761 C C . GLU A 1 229 ? -6.572 6.501 -12.508 1.00 91.31 229 GLU A C 1
ATOM 1763 O O . GLU A 1 229 ? -7.775 6.345 -12.739 1.00 91.31 229 GLU A O 1
ATOM 1768 N N . PRO A 1 230 ? -5.784 5.441 -12.226 1.00 92.44 230 PRO A N 1
ATOM 1769 C CA . PRO A 1 230 ? -6.333 4.089 -12.151 1.00 92.44 230 PRO A CA 1
ATOM 1770 C C . PRO A 1 230 ? -7.413 3.900 -11.077 1.00 92.44 230 PRO A C 1
ATOM 1772 O O . PRO A 1 230 ? -8.315 3.088 -11.293 1.00 92.44 230 PRO A O 1
ATOM 1775 N N . LEU A 1 231 ? -7.394 4.691 -9.992 1.00 90.81 231 LEU A N 1
ATOM 1776 C CA . LEU A 1 231 ? -8.443 4.664 -8.966 1.00 90.81 231 LEU A CA 1
ATOM 1777 C C . LEU A 1 231 ? -9.770 5.273 -9.440 1.00 90.81 231 LEU A C 1
ATOM 1779 O O . LEU A 1 231 ? -10.830 4.900 -8.949 1.00 90.81 231 LEU A O 1
ATOM 1783 N N . HIS A 1 232 ? -9.723 6.217 -10.381 1.00 82.44 232 HIS A N 1
ATOM 1784 C CA . HIS A 1 232 ? -10.903 6.974 -10.806 1.00 82.44 232 HIS A CA 1
ATOM 1785 C C . HIS A 1 232 ? -11.478 6.507 -12.142 1.00 82.44 232 HIS A C 1
ATOM 1787 O O . HIS A 1 232 ? -12.690 6.533 -12.332 1.00 82.44 232 HIS A O 1
ATOM 1793 N N . LYS A 1 233 ? -10.617 6.124 -13.091 1.00 81.12 233 LYS A N 1
ATOM 1794 C CA . LYS A 1 233 ? -11.005 5.923 -14.497 1.00 81.12 233 LYS A CA 1
ATOM 1795 C C . LYS A 1 233 ? -11.080 4.463 -14.924 1.00 81.12 233 LYS A C 1
ATOM 1797 O O . LYS A 1 233 ? -11.730 4.168 -15.922 1.00 81.12 233 LYS A O 1
ATOM 1802 N N . LYS A 1 234 ? -10.372 3.565 -14.235 1.00 78.56 234 LYS A N 1
ATOM 1803 C CA . LYS A 1 234 ? -10.196 2.169 -14.678 1.00 78.56 234 LYS A CA 1
ATOM 1804 C C . LYS A 1 234 ? -10.852 1.156 -13.742 1.00 78.56 234 LYS A C 1
ATOM 1806 O O . LYS A 1 234 ? -11.336 0.127 -14.206 1.00 78.56 234 LYS A O 1
ATOM 1811 N N . GLY A 1 235 ? -10.865 1.440 -12.441 1.00 78.56 235 GLY A N 1
ATOM 1812 C CA . GLY A 1 235 ? -11.432 0.550 -11.438 1.00 78.56 235 GLY A CA 1
ATOM 1813 C C . GLY A 1 235 ? -12.946 0.672 -11.283 1.00 78.56 235 GLY A C 1
ATOM 1814 O O . GLY A 1 235 ? -13.489 1.771 -11.225 1.00 78.56 235 GLY A O 1
ATOM 1815 N N . ILE A 1 236 ? -13.620 -0.468 -11.136 1.00 90.19 236 ILE A N 1
ATOM 1816 C CA . ILE A 1 236 ? -14.966 -0.533 -10.563 1.00 90.19 236 ILE A CA 1
ATOM 1817 C C . ILE A 1 236 ? -14.819 -0.410 -9.045 1.00 90.19 236 ILE A C 1
ATOM 1819 O O . ILE A 1 236 ? -14.178 -1.261 -8.421 1.00 90.19 236 ILE A O 1
ATOM 1823 N N . LEU A 1 237 ? -15.404 0.639 -8.466 1.00 93.12 237 LEU A N 1
ATOM 1824 C CA . LEU A 1 237 ? -15.466 0.838 -7.021 1.00 93.12 237 LEU A CA 1
ATOM 1825 C C . LEU A 1 237 ? -16.610 0.012 -6.417 1.00 93.12 237 LEU A C 1
ATOM 1827 O O . LEU A 1 237 ? -17.761 0.134 -6.832 1.00 93.12 237 LEU A O 1
ATOM 1831 N N . VAL A 1 238 ? -16.291 -0.797 -5.410 1.00 93.50 238 VAL A N 1
ATOM 1832 C CA . VAL A 1 238 ? -17.243 -1.584 -4.620 1.00 93.50 238 VAL A CA 1
ATOM 1833 C C . VAL A 1 238 ? -17.138 -1.142 -3.161 1.00 93.50 238 VAL A C 1
ATOM 1835 O O . VAL A 1 238 ? -16.173 -1.480 -2.480 1.00 93.50 238 VAL A O 1
ATOM 1838 N N . CYS A 1 239 ? -18.121 -0.371 -2.695 1.00 92.88 239 CYS A N 1
ATOM 1839 C CA . CYS A 1 239 ? -18.201 0.128 -1.317 1.00 92.88 239 CYS A CA 1
ATOM 1840 C C . CYS A 1 239 ? -18.914 -0.854 -0.377 1.00 92.88 239 CYS A C 1
ATOM 1842 O O . CYS A 1 239 ? -19.661 -1.727 -0.824 1.00 92.88 239 CYS A O 1
ATOM 1844 N N . ASN A 1 240 ? -18.742 -0.653 0.933 1.00 89.75 240 ASN A N 1
ATOM 1845 C CA . ASN A 1 240 ? -19.250 -1.520 2.002 1.00 89.75 240 ASN A CA 1
ATOM 1846 C C . ASN A 1 240 ? -18.819 -2.980 1.809 1.00 89.75 240 ASN A C 1
ATOM 1848 O O . ASN A 1 240 ? -19.570 -3.917 2.094 1.00 89.75 240 ASN A O 1
ATOM 1852 N N . TYR A 1 241 ? -17.617 -3.167 1.265 1.00 84.56 241 TYR A N 1
ATOM 1853 C CA . TYR A 1 241 ? -17.047 -4.488 1.094 1.00 84.56 241 TYR A CA 1
ATOM 1854 C C . TYR A 1 241 ? -16.703 -5.065 2.471 1.00 84.56 241 TYR A C 1
ATOM 1856 O O . TYR A 1 241 ? -15.880 -4.514 3.198 1.00 84.56 241 TYR A O 1
ATOM 1864 N N . VAL A 1 242 ? -17.351 -6.172 2.830 1.00 73.88 242 VAL A N 1
ATOM 1865 C CA . VAL A 1 242 ? -17.056 -6.939 4.043 1.00 73.88 242 VAL A CA 1
ATOM 1866 C C . VAL A 1 242 ? -16.576 -8.311 3.598 1.00 73.88 242 VAL A C 1
ATOM 1868 O O . VAL A 1 242 ? -17.318 -9.032 2.926 1.00 73.88 242 VAL A O 1
ATOM 1871 N N . GLU A 1 243 ? -15.343 -8.671 3.954 1.00 58.50 243 GLU A N 1
ATOM 1872 C CA . GLU A 1 243 ? -14.843 -10.032 3.750 1.00 58.50 243 GLU A CA 1
ATOM 1873 C C . GLU A 1 243 ? -15.716 -11.003 4.561 1.00 58.50 243 GLU A C 1
ATOM 1875 O O . GLU A 1 243 ? -15.796 -10.898 5.788 1.00 58.50 243 GLU A O 1
ATOM 1880 N N . LYS A 1 244 ? -16.429 -11.898 3.868 1.00 42.62 244 LYS A N 1
ATOM 1881 C CA . LYS A 1 244 ? -17.242 -12.956 4.485 1.00 42.62 244 LYS A CA 1
ATOM 1882 C C . LYS A 1 244 ? -16.398 -14.171 4.841 1.00 42.62 244 LYS A C 1
ATOM 1884 O O . LYS A 1 244 ? -15.545 -14.549 4.009 1.00 42.62 244 LYS A O 1
#

Secondary structure (DSSP, 8-state):
-HHHHHHHHTS-------------------------TT--TTS---SS---SSEEEEEE-TTS-EEEEETTT-PEEE----S-S--SSEEEEE-SSSEEEEEEES---SSEEEPPSB-TT--EEEEE-TTTTTT--S--EEE--TT--EE-TTTTTT-TT--EEE--TT--EE-TTTTTT-TT--EEEE-TT--EE-TTTTTT-TT--EEEESS-HHHHHTSEE-TT-HIIIIIPEEEES----

Sequence (244 aa):
MKKLLGILLLFSLCLSVFACDNTDKTDPDDIKVGEDEGEDKNCKKHDYGIWDIVKYPTKDAWGQNKRTCTKCGKTEYQEIPFGSYSVGLVYVSNGDGTCDIERVGTCDDTEIIIPPTNSAGEKVTGIREFAFYQCVEVTSFVLPDSLVSISAGAFSACYKLTSIVIPDGVAFIGNSGFYDCKKLNAIVLPVAMKTIGYNCFDLCNRMSRIFYSGSESDWKNITIHTGNEPLHKKGILVCNYVEK

Mean predicted aligned error: 14.42 Å